Protein 2GQ1 (pdb70)

Sequence (304 aa):
KTLGEFIVEKQHEFSHATGELTALLSAIKLGAKIIHRDINKLDLFANEKLKAALKARDIVAGIASEEEDEIVVFEGCEHAKYVVLDPLDGSSNIDVNVSVGTIFSIYRRVTPVGTPVTEEDFLQPGNKQVAAGYVVYGSSTLVYTTGCGVHAFTYDPSLGVFCLCQERRFPEKGKTYSINEGNYIKFPNGVKKYIKFCQEEDKSTNRPYTSRYIGSLVADFHRNLLKGGIYLYPSTASHPDGKLRLLYECNPAFLAEQAGGKASDGKERILDIIPETLHQRRSFFVGNDHVEDVERFIREFPDA

Secondary structure (DSSP, 8-state):
-BHHHHHHHTTTTGGG-HHHHHHHHHHHHHHHHHHHHHH--HHHHHHHHHHHHHHHTT-EEEE--TT-SS-EEPTT-TT--EEE--TTBTGGGGGGT--EEEEEEEEE--SPTTS---HHHH---GGG-SEEEEEEESS---EEESSS--EEEEEETTTTEEEEEE-----SS--EEE--GGGGGGS-HHHHHHHHHHTS-BGGGTBSPEE---S-HHHHHHHHHHH--EEEE---SSSBTBSSBIIIII---HHHHHTT-EEESSSSBGGG----STT-B--EEEES---HHHHHHHHHS---

Nearest PDB structures (foldseek):
  2gq1-assembly1_A  TM=1.003E+00  e=6.276E-68  Escherichia coli
  2q8m-assembly1_A  TM=9.659E-01  e=1.634E-60  Shigella boydii
  4kxp-assembly1_A-2  TM=9.446E-01  e=7.556E-37  Sus scrofa
  6lw2-assembly1_A  TM=9.365E-01  e=2.108E-35  Homo sapiens
  1fsa-assembly1_A  TM=9.224E-01  e=9.255E-35  Sus scrofa

Radius of gyration: 18.97 Å; Cα contacts (8 Å, |Δi|>4): 678; chains: 1; bounding box: 42×45×52 Å

Organism: Escherichia coli (strain K12) (NCBI:txid83333)

Solvent-accessible surface area: 13303 Å² total

CATH classification: 3.30.540.10 (+1 more: 3.40.190.80)

B-factor: mean 19.29, std 9.3, range [6.82, 58.54]

Structure (mmCIF, N/CA/C/O backbone):
data_2GQ1
#
_entry.id   2GQ1
#
_cell.length_a   45.590
_cell.length_b   81.270
_cell.length_c   170.100
_cell.angle_alpha   90.00
_cell.angle_beta   90.00
_cell.angle_gamma   90.00
#
_symmetry.space_group_name_H-M   'I 2 2 2'
#
loop_
_entity.id
_entity.type
_entity.pdbx_description
1 polymer Fructose-1,6-bisphosphatase
2 non-polymer 'SULFATE ION'
3 water water
#
loop_
_atom_site.group_PDB
_atom_site.id
_atom_site.type_symbol
_atom_site.label_atom_id
_atom_site.label_alt_id
_atom_site.label_comp_id
_atom_site.label_asym_id
_atom_site.label_entity_id
_atom_site.label_seq_id
_atom_site.pdbx_PDB_ins_code
_atom_site.Cartn_x
_atom_site.Cartn_y
_atom_site.Cartn_z
_atom_site.occupancy
_atom_site.B_iso_or_equiv
_atom_site.auth_seq_id
_atom_site.auth_comp_id
_atom_site.auth_asym_id
_atom_site.auth_atom_id
_atom_site.pdbx_PDB_model_num
ATOM 9 N N . LYS A 1 2 ? -12.942 14.376 4.012 1.00 22.48 2 LYS A N 1
ATOM 10 C CA . LYS A 1 2 ? -12.279 15.670 3.931 1.00 20.95 2 LYS A CA 1
ATOM 11 C C . LYS A 1 2 ? -10.827 15.456 4.342 1.00 19.18 2 LYS A C 1
ATOM 12 O O . LYS A 1 2 ? -10.561 14.920 5.415 1.00 19.53 2 LYS A O 1
ATOM 18 N N . THR A 1 3 ? -9.889 15.860 3.492 1.00 16.77 3 THR A N 1
ATOM 19 C CA . THR A 1 3 ? -8.476 15.676 3.801 1.00 15.65 3 THR A CA 1
ATOM 20 C C . THR A 1 3 ? -7.948 16.779 4.706 1.00 14.95 3 THR A C 1
ATOM 21 O O . THR A 1 3 ? -8.586 17.817 4.889 1.00 14.64 3 THR A O 1
ATOM 25 N N . LEU A 1 4 ? -6.771 16.544 5.270 1.00 13.85 4 LEU A N 1
ATOM 26 C CA . LEU A 1 4 ? -6.138 17.523 6.134 1.00 14.94 4 LEU A CA 1
ATOM 27 C C . LEU A 1 4 ? -5.936 18.831 5.367 1.00 14.94 4 LEU A C 1
ATOM 28 O O . LEU A 1 4 ? -6.251 19.906 5.868 1.00 15.28 4 LEU A O 1
ATOM 33 N N . GLY A 1 5 ? -5.425 18.732 4.142 1.00 14.30 5 GLY A N 1
ATOM 34 C CA . GLY A 1 5 ? -5.200 19.927 3.347 1.00 14.48 5 GLY A CA 1
ATOM 35 C C . GLY A 1 5 ? -6.465 20.730 3.107 1.00 13.73 5 GLY A C 1
ATOM 36 O O . GLY A 1 5 ? -6.455 21.962 3.175 1.00 15.12 5 GLY A O 1
ATOM 37 N N . GLU A 1 6 ? -7.563 20.034 2.826 1.00 14.94 6 GLU A N 1
ATOM 38 C CA . GLU A 1 6 ? -8.839 20.694 2.574 1.00 16.07 6 GLU A CA 1
ATOM 39 C C . GLU A 1 6 ? -9.385 21.322 3.853 1.00 15.73 6 GLU A C 1
ATOM 40 O O . GLU A 1 6 ? -9.964 22.407 3.828 1.00 16.72 6 GLU A O 1
ATOM 46 N N . PHE A 1 7 ? -9.189 20.635 4.973 1.00 16.37 7 PHE A N 1
ATOM 47 C CA . PHE A 1 7 ? -9.653 21.131 6.262 1.00 17.02 7 PHE A CA 1
ATOM 48 C C . PHE A 1 7 ? -8.953 22.448 6.590 1.00 16.99 7 PHE A C 1
ATOM 49 O O . PHE A 1 7 ? -9.582 23.407 7.040 1.00 17.46 7 PHE A O 1
ATOM 57 N N . ILE A 1 8 ? -7.644 22.484 6.365 1.00 16.69 8 ILE A N 1
ATOM 58 C CA . ILE A 1 8 ? -6.855 23.678 6.633 1.00 18.90 8 ILE A CA 1
ATOM 59 C C . ILE A 1 8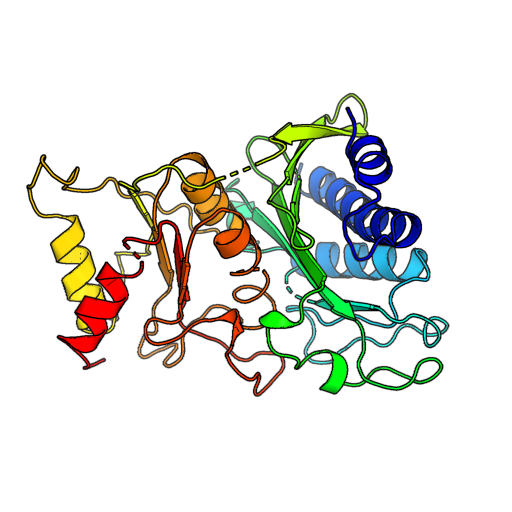 ? -7.404 24.861 5.842 1.00 20.41 8 ILE A C 1
ATOM 60 O O . ILE A 1 8 ? -7.627 25.938 6.393 1.00 19.96 8 ILE A O 1
ATOM 65 N N . VAL A 1 9 ? -7.626 24.653 4.548 1.00 22.61 9 VAL A N 1
ATOM 66 C CA . VAL A 1 9 ? -8.155 25.706 3.690 1.00 24.01 9 VAL A CA 1
ATOM 67 C C . VAL A 1 9 ? -9.535 26.144 4.174 1.00 25.20 9 VAL A C 1
ATOM 68 O O . VAL A 1 9 ? -9.900 27.313 4.067 1.00 25.49 9 VAL A O 1
ATOM 72 N N . GLU A 1 10 ? -10.294 25.198 4.716 1.00 26.59 10 GLU A N 1
ATOM 73 C CA . GLU A 1 10 ? -11.635 25.475 5.213 1.00 28.92 10 GLU A CA 1
ATOM 74 C C . GLU A 1 10 ? -11.612 26.404 6.425 1.00 29.01 10 GLU A C 1
ATOM 75 O O . GLU A 1 10 ? -12.399 27.346 6.508 1.00 29.68 10 GLU A O 1
ATOM 81 N N . LYS A 1 11 ? -10.702 26.137 7.357 1.00 28.92 11 LYS A N 1
ATOM 82 C CA . LYS A 1 11 ? -10.583 26.938 8.572 1.00 29.94 11 LYS A CA 1
ATOM 83 C C . LYS A 1 11 ? -9.544 28.047 8.427 1.00 30.92 11 LYS A C 1
ATOM 84 O O . LYS A 1 11 ? -8.632 28.160 9.246 1.00 30.84 11 LYS A O 1
ATOM 90 N N . GLN A 1 12 ? -9.688 28.873 7.396 1.00 32.74 12 GLN A N 1
ATOM 91 C CA . GLN A 1 12 ? -8.741 29.959 7.157 1.00 34.28 12 GLN A CA 1
ATOM 92 C C . GLN A 1 12 ? -8.741 31.046 8.228 1.00 35.30 12 GLN A C 1
ATOM 93 O O . GLN A 1 12 ? -8.068 32.065 8.081 1.00 34.66 12 GLN A O 1
ATOM 99 N N . HIS A 1 13 ? -9.492 30.828 9.302 1.00 36.49 13 HIS A N 1
ATOM 100 C CA . HIS A 1 13 ? -9.558 31.798 10.391 1.00 37.68 13 HIS A CA 1
ATOM 101 C C . HIS A 1 13 ? -8.502 31.498 11.449 1.00 37.50 13 HIS A C 1
ATOM 102 O O . HIS A 1 13 ? -8.048 32.395 12.160 1.00 37.83 13 HIS A O 1
ATOM 109 N N . GLU A 1 14 ? -8.110 30.231 11.545 1.00 36.96 14 GLU A N 1
ATOM 110 C CA . GLU A 1 14 ? -7.109 29.815 12.519 1.00 36.39 14 GLU A CA 1
ATOM 111 C C . GLU A 1 14 ? -5.706 30.233 12.095 1.00 36.37 14 GLU A C 1
ATOM 112 O O . GLU A 1 14 ? -5.496 30.715 10.980 1.00 36.25 14 GLU A O 1
ATOM 118 N N . PHE A 1 15 ? -4.752 30.043 12.999 1.00 35.87 15 PHE A N 1
ATOM 119 C CA . PHE A 1 15 ? -3.354 30.370 12.746 1.00 35.44 15 PHE A CA 1
ATOM 120 C C . PHE A 1 15 ? -3.177 31.813 12.275 1.00 36.51 15 PHE A C 1
ATOM 121 O O . PHE A 1 15 ? -2.419 32.084 11.343 1.00 36.37 15 PHE A O 1
ATOM 129 N N . SER A 1 16 ? -3.879 32.733 12.930 1.00 37.68 16 SER A N 1
ATOM 130 C CA . SER A 1 16 ? -3.803 34.150 12.589 1.00 38.44 16 SER A CA 1
ATOM 131 C C . SER A 1 16 ? -4.084 34.390 11.107 1.00 38.32 16 SER A C 1
ATOM 132 O O . SER A 1 16 ? -3.441 35.225 10.469 1.00 38.66 16 SER A O 1
ATOM 135 N N . HIS A 1 17 ? -5.048 33.648 10.569 1.00 38.13 17 HIS A N 1
ATOM 136 C CA . HIS A 1 17 ? -5.437 33.766 9.167 1.00 37.89 17 HIS A CA 1
ATOM 137 C C . HIS A 1 17 ? -4.316 33.415 8.191 1.00 37.70 17 HIS A C 1
ATOM 138 O O . HIS A 1 17 ? -4.438 33.647 6.988 1.00 38.00 17 HIS A O 1
ATOM 145 N N . ALA A 1 18 ? -3.227 32.858 8.710 1.00 36.88 18 ALA A N 1
ATOM 146 C CA . ALA A 1 18 ? -2.099 32.468 7.869 1.00 36.00 18 ALA A CA 1
ATOM 147 C C . ALA A 1 18 ? -2.328 31.047 7.356 1.00 35.53 18 ALA A C 1
ATOM 148 O O . ALA A 1 18 ? -1.649 30.105 7.767 1.00 35.11 18 ALA A O 1
ATOM 150 N N . THR A 1 19 ? -3.289 30.904 6.450 1.00 34.26 19 THR A N 1
ATOM 151 C CA . THR A 1 19 ? -3.635 29.604 5.887 1.00 33.09 19 THR A CA 1
ATOM 152 C C . THR A 1 19 ? -2.532 28.988 5.031 1.00 31.89 19 THR A C 1
ATOM 153 O O . THR A 1 19 ? -2.192 27.814 5.195 1.00 30.39 19 THR A O 1
ATOM 157 N N . GLY A 1 20 ? -1.985 29.775 4.111 1.00 30.05 20 GLY A N 1
ATOM 158 C CA . GLY A 1 20 ? -0.932 29.271 3.247 1.00 27.90 20 GLY A CA 1
ATOM 159 C C . GLY A 1 20 ? 0.266 28.770 4.030 1.00 26.72 20 GLY A C 1
ATOM 160 O O . GLY A 1 20 ? 0.884 27.769 3.669 1.00 26.26 20 GLY A O 1
ATOM 161 N N . GLU A 1 21 ? 0.593 29.469 5.110 1.00 25.91 21 GLU A N 1
ATOM 162 C CA . GLU A 1 21 ? 1.726 29.097 5.945 1.00 24.67 21 GLU A CA 1
ATOM 163 C C . GLU A 1 21 ? 1.459 27.820 6.741 1.00 22.86 21 GLU A C 1
ATOM 164 O O . GLU A 1 21 ? 2.340 26.969 6.863 1.00 22.12 21 GLU A O 1
ATOM 170 N N . LEU A 1 22 ? 0.247 27.679 7.269 1.00 21.19 22 LEU A N 1
ATOM 171 C CA . LEU A 1 22 ? -0.096 26.483 8.033 1.00 19.75 22 LEU A CA 1
ATOM 172 C C . LEU A 1 22 ? -0.068 25.268 7.113 1.00 19.46 22 LEU A C 1
ATOM 173 O O . LEU A 1 22 ? 0.374 24.188 7.504 1.00 19.37 22 LEU A O 1
ATOM 178 N N . THR A 1 23 ? -0.552 25.454 5.889 1.00 18.56 23 THR A N 1
ATOM 179 C CA . THR A 1 23 ? -0.570 24.386 4.901 1.00 18.93 23 THR A CA 1
ATOM 180 C C . THR A 1 23 ? 0.856 23.898 4.663 1.00 17.67 23 THR A C 1
ATOM 181 O O . THR A 1 23 ? 1.113 22.695 4.607 1.00 17.73 23 THR A O 1
ATOM 185 N N . ALA A 1 24 ? 1.780 24.844 4.532 1.00 17.18 24 ALA A N 1
ATOM 186 C CA . ALA A 1 24 ? 3.182 24.520 4.298 1.00 17.12 24 ALA A CA 1
ATOM 187 C C . ALA A 1 24 ? 3.771 23.768 5.483 1.00 17.02 24 ALA A C 1
ATOM 188 O O . ALA A 1 24 ? 4.433 22.745 5.317 1.00 17.13 24 ALA A O 1
ATOM 190 N N . LEU A 1 25 ? 3.518 24.283 6.681 1.00 16.24 25 LEU A N 1
ATOM 191 C CA . LEU A 1 25 ? 4.030 23.670 7.898 1.00 15.51 25 LEU A CA 1
ATOM 192 C C . LEU A 1 25 ? 3.543 22.237 8.072 1.00 15.32 25 LEU A C 1
ATOM 193 O O . LEU A 1 25 ? 4.342 21.322 8.277 1.00 14.20 25 LEU A O 1
ATOM 198 N N . LEU A 1 26 ? 2.233 22.038 7.984 1.00 15.47 26 LEU A N 1
ATOM 199 C CA . LEU A 1 26 ? 1.680 20.703 8.147 1.00 15.40 26 LEU A CA 1
ATOM 200 C C . LEU A 1 26 ? 2.020 19.769 6.993 1.00 15.22 26 LEU A C 1
ATOM 201 O O . LEU A 1 26 ? 2.029 18.552 7.166 1.00 16.09 26 LEU A O 1
ATOM 206 N N . SER A 1 27 ? 2.307 20.331 5.819 1.00 16.89 27 SER A N 1
ATOM 207 C CA . SER A 1 27 ? 2.685 19.509 4.674 1.00 16.42 27 SER A CA 1
ATOM 208 C C . SER A 1 27 ? 4.052 18.890 4.943 1.00 15.92 27 SER A C 1
ATOM 209 O O . SER A 1 27 ? 4.313 17.748 4.571 1.00 17.23 27 SER A O 1
ATOM 212 N N . ALA A 1 28 ? 4.925 19.651 5.596 1.00 16.01 28 ALA A N 1
ATOM 213 C CA . ALA A 1 28 ? 6.255 19.161 5.933 1.00 15.75 28 ALA A CA 1
ATOM 214 C C . ALA A 1 28 ? 6.109 18.055 6.970 1.00 15.76 28 ALA A C 1
ATOM 215 O O . ALA A 1 28 ? 6.767 17.016 6.890 1.00 14.99 28 ALA A O 1
ATOM 217 N N . ILE A 1 29 ? 5.238 18.287 7.947 1.00 14.51 29 ILE A N 1
ATOM 218 C CA . ILE A 1 29 ? 5.003 17.310 8.999 1.00 16.23 29 ILE A CA 1
ATOM 219 C C . ILE A 1 29 ? 4.368 16.043 8.443 1.00 15.93 29 ILE A C 1
ATOM 220 O O . ILE A 1 29 ? 4.793 14.937 8.778 1.00 16.41 29 ILE A O 1
ATOM 225 N N . LYS A 1 30 ? 3.356 16.200 7.591 1.00 15.89 30 LYS A N 1
ATOM 226 C CA . LYS A 1 30 ? 2.690 15.038 7.012 1.00 17.06 30 LYS A CA 1
ATOM 227 C C . LYS A 1 30 ? 3.667 14.221 6.173 1.00 16.06 30 LYS A C 1
ATOM 228 O O . LYS A 1 30 ? 3.628 12.994 6.197 1.00 14.91 30 LYS A O 1
ATOM 234 N N . LEU A 1 31 ? 4.542 14.899 5.431 1.00 14.98 31 LEU A N 1
ATOM 235 C CA . LEU A 1 31 ? 5.527 14.201 4.614 1.00 15.50 31 LEU A CA 1
ATOM 236 C C . LEU A 1 31 ? 6.446 13.374 5.507 1.00 14.58 31 LEU A C 1
ATOM 237 O O . LEU A 1 31 ? 6.678 12.192 5.255 1.00 16.29 31 LEU A O 1
ATOM 242 N N . GLY A 1 32 ? 6.974 14.004 6.552 1.00 16.04 32 GLY A N 1
ATOM 243 C CA . GLY A 1 32 ? 7.853 13.295 7.463 1.00 15.34 32 GLY A CA 1
ATOM 244 C C . GLY A 1 32 ? 7.136 12.116 8.092 1.00 14.41 32 GLY A C 1
ATOM 245 O O . GLY A 1 32 ? 7.703 11.032 8.230 1.00 16.23 32 GLY A O 1
ATOM 246 N N . ALA A 1 33 ? 5.876 12.326 8.464 1.00 13.94 33 ALA A N 1
ATOM 247 C CA . ALA A 1 33 ? 5.069 11.279 9.081 1.00 14.73 33 ALA A CA 1
ATOM 248 C C . ALA A 1 33 ? 4.892 10.090 8.142 1.00 15.02 33 ALA A C 1
ATOM 249 O O . ALA A 1 33 ? 4.989 8.938 8.563 1.00 15.89 33 ALA A O 1
ATOM 251 N N . LYS A 1 34 ? 4.625 10.372 6.870 1.00 15.86 34 LYS A N 1
ATOM 252 C CA . LYS A 1 34 ? 4.447 9.312 5.884 1.00 16.81 34 LYS A CA 1
ATOM 253 C C . LYS A 1 34 ? 5.721 8.495 5.719 1.00 17.07 34 LYS A C 1
ATOM 254 O O . LYS A 1 34 ? 5.672 7.269 5.614 1.00 18.60 34 LYS A O 1
ATOM 260 N N . ILE A 1 35 ? 6.860 9.181 5.684 1.00 16.63 35 ILE A N 1
ATOM 261 C CA . ILE A 1 35 ? 8.146 8.513 5.532 1.00 17.65 35 ILE A CA 1
ATOM 262 C C . ILE A 1 35 ? 8.415 7.621 6.739 1.00 17.41 35 ILE A C 1
ATOM 263 O O . ILE A 1 35 ? 8.787 6.456 6.599 1.00 18.58 35 ILE A O 1
ATOM 268 N N . ILE A 1 36 ? 8.216 8.177 7.927 1.00 17.44 36 ILE A N 1
ATOM 269 C CA . ILE A 1 36 ? 8.434 7.434 9.159 1.00 17.50 36 ILE A CA 1
ATOM 270 C C . ILE A 1 36 ? 7.466 6.258 9.262 1.00 18.58 36 ILE A C 1
ATOM 271 O O . ILE A 1 36 ? 7.850 5.168 9.682 1.00 19.88 36 ILE A O 1
ATOM 276 N N . HIS A 1 37 ? 6.214 6.483 8.870 1.00 18.45 37 HIS A N 1
ATOM 277 C CA . HIS A 1 37 ? 5.191 5.440 8.908 1.00 19.38 37 HIS A CA 1
ATOM 278 C C . HIS A 1 37 ? 5.616 4.201 8.126 1.00 19.38 37 HIS A C 1
ATOM 279 O O . HIS A 1 37 ? 5.518 3.076 8.619 1.00 19.30 37 HIS A O 1
ATOM 286 N N . ARG A 1 38 ? 6.078 4.411 6.898 1.00 20.68 38 ARG A N 1
ATOM 287 C CA . ARG A 1 38 ? 6.497 3.302 6.052 1.00 22.20 38 ARG A CA 1
ATOM 288 C C . ARG A 1 38 ? 7.756 2.635 6.585 1.00 23.89 38 ARG A C 1
ATOM 289 O O . ARG A 1 38 ? 7.908 1.417 6.491 1.00 23.15 38 ARG A O 1
ATOM 297 N N . ASP A 1 39 ? 8.650 3.439 7.149 1.00 25.26 39 ASP A N 1
ATOM 298 C CA . ASP A 1 39 ? 9.903 2.937 7.697 1.00 28.55 39 ASP A CA 1
ATOM 299 C C . ASP A 1 39 ? 9.660 2.039 8.909 1.00 29.53 39 ASP A C 1
ATOM 300 O O . ASP A 1 39 ? 10.465 1.158 9.210 1.00 30.86 39 ASP A O 1
ATOM 305 N N . ILE A 1 40 ? 8.550 2.269 9.603 1.00 29.96 40 ILE A N 1
ATOM 306 C CA . ILE A 1 40 ? 8.205 1.473 10.776 1.00 31.77 40 ILE A CA 1
ATOM 307 C C . ILE A 1 40 ? 7.506 0.188 10.338 1.00 33.33 40 ILE A C 1
ATOM 308 O O . ILE A 1 40 ? 7.541 -0.823 11.041 1.00 33.93 40 ILE A O 1
ATOM 313 N N . ASN A 1 41 ? 6.879 0.236 9.167 1.00 34.97 41 ASN A N 1
ATOM 314 C CA . ASN A 1 41 ? 6.170 -0.916 8.619 1.00 35.78 41 ASN A CA 1
ATOM 315 C C . ASN A 1 41 ? 6.979 -1.596 7.518 1.00 36.08 41 ASN A C 1
ATOM 316 O O . ASN A 1 41 ? 6.457 -2.552 6.905 1.00 37.12 41 ASN A O 1
ATOM 321 N N . LYS A 1 64 ? 19.303 4.944 15.608 1.00 38.52 64 LYS A N 1
ATOM 322 C CA . LYS A 1 64 ? 18.481 4.099 14.696 1.00 38.38 64 LYS A CA 1
ATOM 323 C C . LYS A 1 64 ? 17.356 4.912 14.056 1.00 37.86 64 LYS A C 1
ATOM 324 O O . LYS A 1 64 ? 17.615 5.885 13.347 1.00 38.36 64 LYS A O 1
ATOM 330 N N . LEU A 1 65 ? 16.113 4.512 14.303 1.00 37.06 65 LEU A N 1
ATOM 331 C CA . LEU A 1 65 ? 14.962 5.212 13.746 1.00 35.60 65 LEU A CA 1
ATOM 332 C C . LEU A 1 65 ? 14.913 6.657 14.231 1.00 34.47 65 LEU A C 1
ATOM 333 O O . LEU A 1 65 ? 14.371 7.528 13.552 1.00 33.33 65 LEU A O 1
ATOM 338 N N . ASP A 1 66 ? 15.477 6.903 15.409 1.00 33.26 66 ASP A N 1
ATOM 339 C CA . ASP A 1 66 ? 15.506 8.247 15.979 1.00 32.54 66 ASP A CA 1
ATOM 340 C C . ASP A 1 66 ? 16.212 9.219 15.046 1.00 30.94 66 ASP A C 1
ATOM 341 O O . ASP A 1 66 ? 15.668 10.268 14.700 1.00 30.30 66 ASP A O 1
ATOM 346 N N . LEU A 1 67 ? 17.430 8.864 14.651 1.00 30.05 67 LEU A N 1
ATOM 347 C CA . LEU A 1 67 ? 18.221 9.698 13.756 1.00 28.51 67 LEU A CA 1
ATOM 348 C C . LEU A 1 67 ? 17.488 9.843 12.430 1.00 25.96 67 LEU A C 1
ATOM 349 O O . LEU A 1 67 ? 17.408 10.935 11.870 1.00 25.24 67 LEU A O 1
ATOM 354 N N . PHE A 1 68 ? 16.955 8.728 11.938 1.00 24.94 68 PHE A N 1
ATOM 355 C CA . PHE A 1 68 ? 16.220 8.710 10.680 1.00 23.56 68 PHE A CA 1
ATOM 356 C C . PHE A 1 68 ? 15.057 9.694 10.725 1.00 21.93 68 PHE A C 1
ATOM 357 O O . PHE A 1 68 ? 14.952 10.586 9.885 1.00 21.44 68 PHE A O 1
ATOM 365 N N . ALA A 1 69 ? 14.182 9.520 11.711 1.00 20.60 69 ALA A N 1
ATOM 366 C CA . ALA A 1 69 ? 13.024 10.391 11.869 1.00 19.18 69 ALA A CA 1
ATOM 367 C C . ALA A 1 69 ? 13.461 11.850 11.990 1.00 18.43 69 ALA A C 1
ATOM 368 O O . ALA A 1 69 ? 12.846 12.743 11.407 1.00 18.35 69 ALA A O 1
ATOM 370 N N . ASN A 1 70 ? 14.523 12.085 12.755 1.00 19.09 70 ASN A N 1
ATOM 371 C CA . ASN A 1 70 ? 15.036 13.435 12.952 1.00 18.33 70 ASN A CA 1
ATOM 372 C C . ASN A 1 70 ? 15.486 14.048 11.630 1.00 17.86 70 ASN A C 1
ATOM 373 O O . ASN A 1 70 ? 15.127 15.181 11.305 1.00 18.67 70 ASN A O 1
ATOM 378 N N . GLU A 1 71 ? 16.267 13.292 10.866 1.00 19.33 71 GLU A N 1
ATOM 379 C CA . GLU A 1 71 ? 16.768 13.767 9.582 1.00 20.63 71 GLU A CA 1
ATOM 380 C C . GLU A 1 71 ? 15.658 14.034 8.567 1.00 20.18 71 GLU A C 1
ATOM 381 O O . GLU A 1 71 ? 15.658 15.068 7.901 1.00 21.62 71 GLU A O 1
ATOM 387 N N . LYS A 1 72 ? 14.709 13.111 8.451 1.00 20.23 72 LYS A N 1
ATOM 388 C CA . LYS A 1 72 ? 13.615 13.286 7.504 1.00 19.33 72 LYS A CA 1
ATOM 389 C C . LYS A 1 72 ? 12.725 14.479 7.844 1.00 18.15 72 LYS A C 1
ATOM 390 O O . LYS A 1 72 ? 12.349 15.248 6.960 1.00 17.33 72 LYS A O 1
ATOM 396 N N . LEU A 1 73 ? 12.389 14.642 9.119 1.00 17.27 73 LEU A N 1
ATOM 397 C CA . LEU A 1 73 ? 11.551 15.763 9.523 1.00 16.61 73 LEU A CA 1
ATOM 398 C C . LEU A 1 73 ? 12.284 17.083 9.332 1.00 15.96 73 LEU A C 1
ATOM 399 O O . LEU A 1 73 ? 11.699 18.066 8.878 1.00 16.69 73 LEU A O 1
ATOM 404 N N . LYS A 1 74 ? 13.566 17.101 9.686 1.00 18.07 74 LYS A N 1
ATOM 405 C CA . LYS A 1 74 ? 14.377 18.303 9.544 1.00 17.80 74 LYS A CA 1
ATOM 406 C C . LYS A 1 74 ? 14.454 18.709 8.073 1.00 18.23 74 LYS A C 1
ATOM 407 O O . LYS A 1 74 ? 14.292 19.881 7.733 1.00 18.57 74 LYS A O 1
ATOM 413 N N . ALA A 1 75 ? 14.693 17.730 7.207 1.00 18.23 75 ALA A N 1
ATOM 414 C CA . ALA A 1 75 ? 14.788 17.981 5.773 1.00 18.52 75 ALA A CA 1
ATOM 415 C C . ALA A 1 75 ? 13.450 18.462 5.218 1.00 18.01 75 ALA A C 1
ATOM 416 O O . ALA A 1 75 ? 13.400 19.364 4.380 1.00 17.74 75 ALA A O 1
ATOM 418 N N . ALA A 1 76 ? 12.363 17.863 5.693 1.00 16.83 76 ALA A N 1
ATOM 419 C CA . ALA A 1 76 ? 11.032 18.240 5.235 1.00 17.09 76 ALA A CA 1
ATOM 420 C C . ALA A 1 76 ? 10.716 19.692 5.583 1.00 17.20 76 ALA A C 1
ATOM 421 O O . ALA A 1 76 ? 10.193 20.438 4.759 1.00 17.90 76 ALA A O 1
ATOM 423 N N . LEU A 1 77 ? 11.035 20.093 6.808 1.00 16.91 77 LEU A N 1
ATOM 424 C CA . LEU A 1 77 ? 10.769 21.458 7.240 1.00 16.64 77 LEU A CA 1
ATOM 425 C C . LEU A 1 77 ? 11.615 22.472 6.476 1.00 17.00 77 LEU A C 1
ATOM 426 O O . LEU A 1 77 ? 11.126 23.537 6.100 1.00 18.23 77 LEU A O 1
ATOM 431 N N . LYS A 1 78 ? 12.879 22.139 6.237 1.00 17.81 78 LYS A N 1
ATOM 432 C CA . LYS A 1 78 ? 13.763 23.044 5.512 1.00 18.51 78 LYS A CA 1
ATOM 433 C C . LYS A 1 78 ? 13.312 23.241 4.069 1.00 18.93 78 LYS A C 1
ATOM 434 O O . LYS A 1 78 ? 13.433 24.334 3.519 1.00 20.00 78 LYS A O 1
ATOM 440 N N . ALA A 1 79 ? 12.783 22.181 3.468 1.00 19.34 79 ALA A N 1
ATOM 441 C CA . ALA A 1 79 ? 12.338 22.227 2.077 1.00 20.20 79 ALA A CA 1
ATOM 442 C C . ALA A 1 79 ? 11.091 23.075 1.827 1.00 21.56 79 ALA A C 1
ATOM 443 O O . ALA A 1 79 ? 10.797 23.419 0.684 1.00 23.13 79 ALA A O 1
ATOM 445 N N . ARG A 1 80 ? 10.360 23.417 2.882 1.00 21.03 80 ARG A N 1
ATOM 446 C CA . ARG A 1 80 ? 9.153 24.225 2.729 1.00 23.22 80 ARG A CA 1
ATOM 447 C C . ARG A 1 80 ? 9.424 25.719 2.745 1.00 24.64 80 ARG A C 1
ATOM 448 O O . ARG A 1 80 ? 8.510 26.519 2.545 1.00 25.58 80 ARG A O 1
ATOM 456 N N . ASP A 1 81 ? 10.675 26.089 2.992 1.00 25.68 81 ASP A N 1
ATOM 457 C CA . ASP A 1 81 ? 11.072 27.490 3.033 1.00 27.57 81 ASP A CA 1
ATOM 458 C C . ASP A 1 81 ? 10.046 28.324 3.797 1.00 27.89 81 ASP A C 1
ATOM 459 O O . ASP A 1 81 ? 9.433 29.238 3.246 1.00 30.12 81 ASP A O 1
ATOM 464 N N . ILE A 1 82 ? 9.860 27.995 5.071 1.00 25.61 82 ILE A N 1
ATOM 465 C CA . ILE A 1 82 ? 8.909 28.704 5.918 1.00 24.82 82 ILE A CA 1
ATOM 466 C C . ILE A 1 82 ? 9.384 28.658 7.371 1.00 22.42 82 ILE A C 1
ATOM 467 O O . ILE A 1 82 ? 8.869 29.373 8.232 1.00 21.34 82 ILE A O 1
ATOM 472 N N . VAL A 1 83 ? 10.379 27.814 7.626 1.00 21.28 83 VAL A N 1
ATOM 473 C CA . VAL A 1 83 ? 10.949 27.656 8.961 1.00 20.41 83 VAL A CA 1
ATOM 474 C C . VAL A 1 83 ? 12.403 28.119 8.958 1.00 19.17 83 VAL A C 1
ATOM 475 O O . VAL A 1 83 ? 13.197 27.688 8.122 1.00 19.22 83 VAL A O 1
ATOM 479 N N . ALA A 1 84 ? 12.749 28.998 9.895 1.00 17.01 84 ALA A N 1
ATOM 480 C CA . ALA A 1 84 ? 14.110 29.519 9.982 1.00 17.25 84 ALA A CA 1
ATOM 481 C C . ALA A 1 84 ? 15.063 28.497 10.584 1.00 17.70 84 ALA A C 1
ATOM 482 O O . ALA A 1 84 ? 16.244 28.458 10.244 1.00 19.06 84 ALA A O 1
ATOM 484 N N . GLY A 1 85 ? 14.547 27.666 11.480 1.00 16.69 85 GLY A N 1
ATOM 485 C CA . GLY A 1 85 ? 15.388 26.662 12.101 1.00 16.33 85 GLY A CA 1
ATOM 486 C C . GLY A 1 85 ? 14.603 25.761 13.028 1.00 14.61 85 GLY A C 1
ATOM 487 O O . GLY A 1 85 ? 13.424 25.998 13.290 1.00 14.68 85 GLY A O 1
ATOM 488 N N . ILE A 1 86 ? 15.257 24.719 13.525 1.00 15.22 86 ILE A N 1
ATOM 489 C CA . ILE A 1 86 ? 14.593 23.785 14.419 1.00 15.95 86 ILE A CA 1
ATOM 490 C C . ILE A 1 86 ? 15.473 23.383 15.591 1.00 16.61 86 ILE A C 1
ATOM 491 O O . ILE A 1 86 ? 16.690 23.575 15.576 1.00 18.26 86 ILE A O 1
ATOM 496 N N . ALA A 1 87 ? 14.827 22.833 16.610 1.00 17.08 87 ALA A N 1
ATOM 497 C CA . ALA A 1 87 ? 15.501 22.333 17.796 1.00 16.72 87 ALA A CA 1
ATOM 498 C C . ALA A 1 87 ? 14.911 20.945 17.952 1.00 18.02 87 ALA A C 1
ATOM 499 O O . ALA A 1 87 ? 13.700 20.763 17.823 1.00 17.28 87 ALA A O 1
ATOM 501 N N . SER A 1 88 ? 15.760 19.961 18.207 1.00 19.42 88 SER A N 1
ATOM 502 C CA . SER A 1 88 ? 15.281 18.600 18.342 1.00 20.89 88 SER A CA 1
ATOM 503 C C . SER A 1 88 ? 15.879 17.897 19.540 1.00 21.94 88 SER A C 1
ATOM 504 O O . SER A 1 88 ? 16.997 18.195 19.957 1.00 20.89 88 SER A O 1
ATOM 507 N N . GLU A 1 89 ? 15.116 16.958 20.085 1.00 23.76 89 GLU A N 1
ATOM 508 C CA . GLU A 1 89 ? 15.551 16.173 21.227 1.00 26.20 89 GLU A CA 1
ATOM 509 C C . GLU A 1 89 ? 16.785 15.366 20.838 1.00 28.10 89 GLU A C 1
ATOM 510 O O . GLU A 1 89 ? 17.560 14.943 21.695 1.00 29.37 89 GLU A O 1
ATOM 516 N N . GLU A 1 90 ? 16.964 15.170 19.535 1.00 29.27 90 GLU A N 1
ATOM 517 C CA . GLU A 1 90 ? 18.086 14.398 19.015 1.00 31.27 90 GLU A CA 1
ATOM 518 C C . GLU A 1 90 ? 19.305 15.234 18.647 1.00 32.17 90 GLU A C 1
ATOM 519 O O . GLU A 1 90 ? 20.187 14.766 17.926 1.00 33.48 90 GLU A O 1
ATOM 525 N N . GLU A 1 91 ? 19.357 16.470 19.133 1.00 32.65 91 GLU A N 1
ATOM 526 C CA . GLU A 1 91 ? 20.494 17.339 18.849 1.00 32.44 91 GLU A CA 1
ATOM 527 C C . GLU A 1 91 ? 20.750 18.287 20.016 1.00 31.79 91 GLU A C 1
ATOM 528 O O . GLU A 1 91 ? 19.825 18.908 20.539 1.00 32.25 91 GLU A O 1
ATOM 534 N N . ASP A 1 92 ? 22.011 18.387 20.425 1.00 31.63 92 ASP A N 1
ATOM 535 C CA . ASP A 1 92 ? 22.392 19.250 21.537 1.00 30.96 92 ASP A CA 1
ATOM 536 C C . ASP A 1 92 ? 22.230 20.729 21.204 1.00 29.88 92 ASP A C 1
ATOM 537 O O . ASP A 1 92 ? 21.875 21.530 22.071 1.00 29.46 92 ASP A O 1
ATOM 542 N N . GLU A 1 93 ? 22.489 21.081 19.948 1.00 27.70 93 GLU A N 1
ATOM 543 C CA . GLU A 1 93 ? 22.387 22.464 19.491 1.00 26.19 93 GLU A CA 1
ATOM 544 C C . GLU A 1 93 ? 21.255 22.662 18.490 1.00 23.35 93 GLU A C 1
ATOM 545 O O . GLU A 1 93 ? 20.821 21.716 17.833 1.00 23.18 93 GLU A O 1
ATOM 551 N N . ILE A 1 94 ? 20.786 23.899 18.371 1.00 21.62 94 ILE A N 1
ATOM 552 C CA . ILE A 1 94 ? 19.717 24.213 17.432 1.00 20.31 94 ILE A CA 1
ATOM 553 C C . ILE A 1 94 ? 20.269 24.149 16.018 1.00 20.36 94 ILE A C 1
ATOM 554 O O . ILE A 1 94 ? 21.481 24.219 15.812 1.00 21.02 94 ILE A O 1
ATOM 559 N N . VAL A 1 95 ? 19.374 24.023 15.046 1.00 19.76 95 VAL A N 1
ATOM 560 C CA . VAL A 1 95 ? 19.772 23.958 13.648 1.00 19.99 95 VAL A CA 1
ATOM 561 C C . VAL A 1 95 ? 19.251 25.171 12.891 1.00 20.12 95 VAL A C 1
ATOM 562 O O . VAL A 1 95 ? 18.043 25.369 12.773 1.00 18.74 95 VAL A O 1
ATOM 566 N N . VAL A 1 96 ? 20.174 25.989 12.392 1.00 21.00 96 VAL A N 1
ATOM 567 C CA . VAL A 1 96 ? 19.817 27.178 11.632 1.00 22.27 96 VAL A CA 1
ATOM 568 C C . VAL A 1 96 ? 19.851 26.813 10.153 1.00 23.36 96 VAL A C 1
ATOM 569 O O . VAL A 1 96 ? 20.905 26.471 9.620 1.00 24.48 96 VAL A O 1
ATOM 573 N N . PHE A 1 97 ? 18.698 26.878 9.494 1.00 23.54 97 PHE A N 1
ATOM 574 C CA . PHE A 1 97 ? 18.620 26.536 8.079 1.00 24.53 97 PHE A CA 1
ATOM 575 C C . PHE A 1 97 ? 19.205 27.620 7.186 1.00 25.16 97 PHE A C 1
ATOM 576 O O . PHE A 1 97 ? 18.728 28.752 7.171 1.00 25.38 97 PHE A O 1
ATOM 584 N N . GLU A 1 98 ? 20.244 27.266 6.441 1.00 27.68 98 GLU A N 1
ATOM 585 C CA . GLU A 1 98 ? 20.874 28.215 5.535 1.00 30.21 98 GLU A CA 1
ATOM 586 C C . GLU A 1 98 ? 19.887 28.550 4.423 1.00 30.22 98 GLU A C 1
ATOM 587 O O . GLU A 1 98 ? 19.318 27.654 3.798 1.00 31.65 98 GLU A O 1
ATOM 593 N N . GLY A 1 99 ? 19.674 29.841 4.192 1.00 30.98 99 GLY A N 1
ATOM 594 C CA . GLY A 1 99 ? 18.752 30.262 3.154 1.00 30.80 99 GLY A CA 1
ATOM 595 C C . GLY A 1 99 ? 17.325 30.422 3.642 1.00 31.37 99 GLY A C 1
ATOM 596 O O . GLY A 1 99 ? 16.410 30.631 2.844 1.00 31.53 99 GLY A O 1
ATOM 597 N N . CYS A 1 100 ? 17.127 30.327 4.954 1.00 30.45 100 CYS A N 1
ATOM 598 C CA . CYS A 1 100 ? 15.795 30.462 5.531 1.00 29.65 100 CYS A CA 1
ATOM 599 C C . CYS A 1 100 ? 15.736 31.527 6.621 1.00 29.64 100 CYS A C 1
ATOM 600 O O . CYS A 1 100 ? 14.791 31.562 7.408 1.00 29.23 100 CYS A O 1
ATOM 603 N N . GLU A 1 101 ? 16.740 32.397 6.667 1.00 29.48 101 GLU A N 1
ATOM 604 C CA . GLU A 1 101 ? 16.775 33.449 7.677 1.00 29.10 101 GLU A CA 1
ATOM 605 C C . GLU A 1 101 ? 15.604 34.412 7.521 1.00 28.37 101 GLU A C 1
ATOM 606 O O . GLU A 1 101 ? 15.296 35.184 8.429 1.00 28.02 101 GLU A O 1
ATOM 612 N N . HIS A 1 102 ? 14.953 34.354 6.366 1.00 28.47 102 HIS A N 1
ATOM 613 C CA . HIS A 1 102 ? 13.814 35.214 6.075 1.00 28.19 102 HIS A CA 1
ATOM 614 C C . HIS A 1 102 ? 12.538 34.679 6.718 1.00 26.93 102 HIS A C 1
ATOM 615 O O . HIS A 1 102 ? 11.556 35.405 6.861 1.00 26.66 102 HIS A O 1
ATOM 622 N N . ALA A 1 103 ? 12.560 33.406 7.102 1.00 25.35 103 ALA A N 1
ATOM 623 C CA . ALA A 1 103 ? 11.402 32.768 7.721 1.00 24.55 103 ALA A CA 1
ATOM 624 C C . ALA A 1 103 ? 11.153 33.297 9.130 1.00 22.78 103 ALA A C 1
ATOM 625 O O . ALA A 1 103 ? 12.082 33.713 9.821 1.00 22.57 103 ALA A O 1
ATOM 627 N N . LYS A 1 104 ? 9.896 33.268 9.557 1.00 22.36 104 LYS A N 1
ATOM 628 C CA . LYS A 1 104 ? 9.541 33.763 10.881 1.00 22.01 104 LYS A CA 1
ATOM 629 C C . LYS A 1 104 ? 9.118 32.677 11.864 1.00 20.43 104 LYS A C 1
ATOM 630 O O . LYS A 1 104 ? 8.756 32.979 13.000 1.00 21.07 104 LYS A O 1
ATOM 636 N N . TYR A 1 105 ? 9.170 31.418 11.438 1.00 18.46 105 TYR A N 1
ATOM 637 C CA . TYR A 1 105 ? 8.777 30.315 12.312 1.00 16.99 105 TYR A CA 1
ATOM 638 C C . TYR A 1 105 ? 9.929 29.400 12.698 1.00 16.98 105 TYR A C 1
ATOM 639 O O . TYR A 1 105 ? 10.866 29.197 11.927 1.00 17.29 105 TYR A O 1
ATOM 648 N N . VAL A 1 106 ? 9.850 28.854 13.908 1.00 15.91 106 VAL A N 1
ATOM 649 C CA . VAL A 1 106 ? 10.839 27.896 14.384 1.00 14.93 106 VAL A CA 1
ATOM 650 C C . VAL A 1 106 ? 10.032 26.710 14.892 1.00 13.49 106 VAL A C 1
ATOM 651 O O . VAL A 1 106 ? 8.903 26.871 15.356 1.00 15.12 106 VAL A O 1
ATOM 655 N N . VAL A 1 107 ? 10.601 25.518 14.778 1.00 13.24 107 VAL A N 1
ATOM 656 C CA . VAL A 1 107 ? 9.914 24.313 15.215 1.00 14.38 107 VAL A CA 1
ATOM 657 C C . VAL A 1 107 ? 10.781 23.495 16.157 1.00 14.44 107 VAL A C 1
ATOM 658 O O . VAL A 1 107 ? 11.979 23.335 15.934 1.00 16.58 107 VAL A O 1
ATOM 662 N N . LEU A 1 108 ? 10.162 23.002 17.225 1.00 14.16 108 LEU A N 1
ATOM 663 C CA . LEU A 1 108 ? 10.843 22.160 18.195 1.00 13.48 108 LEU A CA 1
ATOM 664 C C . LEU A 1 108 ? 10.175 20.804 18.067 1.00 13.85 108 LEU A C 1
ATOM 665 O O . LEU A 1 108 ? 8.957 20.723 17.903 1.00 16.40 108 LEU A O 1
ATOM 678 N N . ASP A 1 110 ? 10.205 16.228 18.900 1.00 15.87 110 ASP A N 1
ATOM 679 C CA . ASP A 1 110 ? 10.623 14.976 19.501 1.00 15.91 110 ASP A CA 1
ATOM 680 C C . ASP A 1 110 ? 10.277 14.086 18.306 1.00 15.15 110 ASP A C 1
ATOM 681 O O . ASP A 1 110 ? 9.157 13.588 18.195 1.00 14.31 110 ASP A O 1
ATOM 686 N N . PRO A 1 111 ? 11.232 13.908 17.377 1.00 16.43 111 PRO A N 1
ATOM 687 C CA . PRO A 1 111 ? 11.039 13.100 16.170 1.00 16.24 111 PRO A CA 1
ATOM 688 C C . PRO A 1 111 ? 10.440 11.718 16.340 1.00 17.40 111 PRO A C 1
ATOM 689 O O . PRO A 1 111 ? 9.572 11.320 15.562 1.00 17.06 111 PRO A O 1
ATOM 693 N N . LEU A 1 112 ? 10.890 10.979 17.345 1.00 17.96 112 LEU A N 1
ATOM 694 C CA . LEU A 1 112 ? 10.346 9.645 17.549 1.00 21.37 112 LEU A CA 1
ATOM 695 C C . LEU A 1 112 ? 10.195 9.288 19.020 1.00 22.40 112 LEU A C 1
ATOM 696 O O . LEU A 1 112 ? 11.014 8.565 19.592 1.00 24.14 112 LEU A O 1
ATOM 701 N N . ASP A 1 113 ? 9.129 9.813 19.617 1.00 22.74 113 ASP A N 1
ATOM 702 C CA . ASP A 1 113 ? 8.788 9.581 21.013 1.00 23.77 113 ASP A CA 1
ATOM 703 C C . ASP A 1 113 ? 8.659 8.092 21.309 1.00 24.46 113 ASP A C 1
ATOM 704 O O . ASP A 1 113 ? 7.948 7.376 20.606 1.00 23.56 113 ASP A O 1
ATOM 709 N N . GLY A 1 114 ? 9.345 7.642 22.355 1.00 24.67 114 GLY A N 1
ATOM 710 C CA . GLY A 1 114 ? 9.289 6.248 22.762 1.00 24.88 114 GLY A CA 1
ATOM 711 C C . GLY A 1 114 ? 9.744 5.235 21.732 1.00 24.45 114 GLY A C 1
ATOM 712 O O . GLY A 1 114 ? 9.172 4.151 21.631 1.00 24.15 114 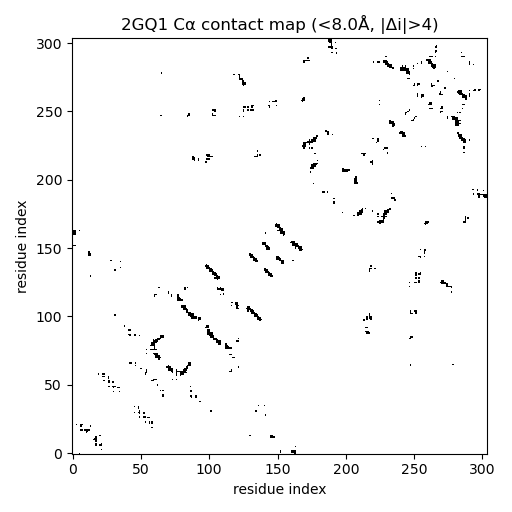GLY A O 1
ATOM 713 N N . SER A 1 115 ? 10.782 5.579 20.979 1.00 25.05 115 SER A N 1
ATOM 714 C CA . SER A 1 115 ? 11.313 4.699 19.944 1.00 26.60 115 SER A CA 1
ATOM 715 C C . SER A 1 115 ? 11.668 3.297 20.441 1.00 27.50 115 SER A C 1
ATOM 716 O O . SER A 1 115 ? 11.757 2.358 19.650 1.00 27.46 115 SER A O 1
ATOM 719 N N . SER A 1 116 ? 11.867 3.152 21.746 1.00 28.76 116 SER A N 1
ATOM 720 C CA . SER A 1 116 ? 12.206 1.852 22.315 1.00 29.33 116 SER A CA 1
ATOM 721 C C . SER A 1 116 ? 11.064 0.859 22.117 1.00 29.09 116 SER A C 1
ATOM 722 O O . SER A 1 116 ? 11.277 -0.354 22.095 1.00 29.52 116 SER A O 1
ATOM 725 N N . ASN A 1 117 ? 9.852 1.383 21.969 1.00 28.35 117 ASN A N 1
ATOM 726 C CA . ASN A 1 117 ? 8.672 0.547 21.784 1.00 26.95 117 ASN A CA 1
ATOM 727 C C . ASN A 1 117 ? 8.607 -0.099 20.406 1.00 25.72 117 ASN A C 1
ATOM 728 O O . ASN A 1 117 ? 7.806 -1.006 20.176 1.00 24.85 117 ASN A O 1
ATOM 733 N N . ILE A 1 118 ? 9.449 0.367 19.489 1.00 25.06 118 ILE A N 1
ATOM 734 C CA . ILE A 1 118 ? 9.472 -0.178 18.136 1.00 24.85 118 ILE A CA 1
ATOM 735 C C . ILE A 1 118 ? 9.815 -1.663 18.142 1.00 23.96 118 ILE A C 1
ATOM 736 O O . ILE A 1 118 ? 9.218 -2.450 17.407 1.00 24.09 118 ILE A O 1
ATOM 741 N N . ASP A 1 119 ? 10.774 -2.038 18.981 1.00 23.90 119 ASP A N 1
ATOM 742 C CA . ASP A 1 119 ? 11.213 -3.424 19.074 1.00 23.73 119 ASP A CA 1
ATOM 743 C C . ASP A 1 119 ? 10.110 -4.379 19.505 1.00 21.89 119 ASP A C 1
ATOM 744 O O . ASP A 1 119 ? 10.147 -5.562 19.168 1.00 21.77 119 ASP A O 1
ATOM 749 N N . VAL A 1 120 ? 9.129 -3.870 20.243 1.00 19.50 120 VAL A N 1
ATOM 750 C CA . VAL A 1 120 ? 8.031 -4.703 20.720 1.00 17.75 120 VAL A CA 1
ATOM 751 C C . VAL A 1 120 ? 6.698 -4.429 20.026 1.00 17.63 120 VAL A C 1
ATOM 752 O O . VAL A 1 120 ? 5.639 -4.842 20.507 1.00 17.02 120 VAL A O 1
ATOM 756 N N . ASN A 1 121 ? 6.758 -3.727 18.898 1.00 17.02 121 ASN A N 1
ATOM 757 C CA . ASN A 1 121 ? 5.573 -3.421 18.105 1.00 16.74 121 ASN A CA 1
ATOM 758 C C . ASN A 1 121 ? 4.564 -2.543 18.838 1.00 16.26 121 ASN A C 1
ATOM 759 O O . ASN A 1 121 ? 3.364 -2.603 18.568 1.00 15.41 121 ASN A O 1
ATOM 764 N N . VAL A 1 122 ? 5.050 -1.727 19.763 1.00 16.00 122 VAL A N 1
ATOM 765 C CA . VAL A 1 122 ? 4.174 -0.843 20.517 1.00 16.81 122 VAL A CA 1
ATOM 766 C C . VAL A 1 122 ? 4.180 0.558 19.911 1.00 17.82 122 VAL A C 1
ATOM 767 O O . VAL A 1 122 ? 5.158 0.979 19.292 1.00 18.85 122 VAL A O 1
ATOM 771 N N . SER A 1 123 ? 3.075 1.270 20.094 1.00 18.61 123 SER A N 1
ATOM 772 C CA . SER A 1 123 ? 2.917 2.615 19.563 1.00 18.52 123 SER A CA 1
ATOM 773 C C . SER A 1 123 ? 4.056 3.575 19.894 1.00 18.45 123 SER A C 1
ATOM 774 O O . SER A 1 123 ? 4.591 3.569 21.000 1.00 19.07 123 SER A O 1
ATOM 777 N N . VAL A 1 124 ? 4.423 4.386 18.909 1.00 16.49 124 VAL A N 1
ATOM 778 C CA . VAL A 1 124 ? 5.450 5.409 19.065 1.00 16.74 124 VAL A CA 1
ATOM 779 C C . VAL A 1 124 ? 4.840 6.669 18.468 1.00 16.21 124 VAL A C 1
ATOM 780 O O . VAL A 1 124 ? 3.739 6.620 17.915 1.00 14.66 124 VAL A O 1
ATOM 784 N N . GLY A 1 125 ? 5.534 7.796 18.576 1.00 15.94 125 GLY A N 1
ATOM 785 C CA . GLY A 1 125 ? 4.977 9.016 18.028 1.00 16.35 125 GLY A CA 1
ATOM 786 C C . GLY A 1 125 ? 5.940 10.160 17.809 1.00 15.99 125 GLY A C 1
ATOM 787 O O . GLY A 1 125 ? 7.075 10.148 18.285 1.00 18.54 125 GLY A O 1
ATOM 788 N N . THR A 1 126 ? 5.476 11.153 17.062 1.00 13.24 126 THR A N 1
ATOM 789 C CA . THR A 1 126 ? 6.261 12.343 16.777 1.00 12.40 126 THR A CA 1
ATOM 790 C C . THR A 1 126 ? 5.533 13.512 17.420 1.00 12.07 126 THR A C 1
ATOM 791 O O . THR A 1 126 ? 4.310 13.594 17.345 1.00 13.68 126 THR A O 1
ATOM 795 N N . ILE A 1 127 ? 6.275 14.406 18.063 1.00 11.78 127 ILE A N 1
ATOM 796 C CA . ILE A 1 127 ? 5.667 15.569 18.694 1.00 11.60 127 ILE A CA 1
ATOM 797 C C . ILE A 1 127 ? 6.309 16.817 18.110 1.00 11.33 127 ILE A C 1
ATOM 798 O O . ILE A 1 127 ? 7.524 16.863 17.932 1.00 12.93 127 ILE A O 1
ATOM 803 N N . PHE A 1 128 ? 5.501 17.819 17.783 1.00 11.51 128 PHE A N 1
ATOM 804 C CA . PHE A 1 128 ? 6.053 19.057 17.255 1.00 11.01 128 PHE A CA 1
ATOM 805 C C . PHE A 1 128 ? 5.423 20.264 17.928 1.00 11.06 128 PHE A C 1
ATOM 806 O O . PHE A 1 128 ? 4.278 20.217 18.383 1.00 10.79 128 PHE A O 1
ATOM 814 N N . SER A 1 129 ? 6.198 21.341 17.985 1.00 11.88 129 SER A N 1
ATOM 815 C CA . SER A 1 129 ? 5.794 22.585 18.611 1.00 12.09 129 SER A CA 1
ATOM 816 C C . SER A 1 129 ? 6.275 23.710 17.701 1.00 11.41 129 SER A C 1
ATOM 817 O O . SER A 1 129 ? 7.419 23.692 17.247 1.00 13.39 129 SER A O 1
ATOM 820 N N . ILE A 1 130 ? 5.408 24.683 17.437 1.00 12.85 130 ILE A N 1
ATOM 821 C CA . ILE A 1 130 ? 5.764 25.790 16.560 1.00 13.05 130 ILE A CA 1
ATOM 822 C C . ILE A 1 130 ? 5.620 27.149 17.237 1.00 12.81 130 ILE A C 1
ATOM 823 O O . ILE A 1 130 ? 4.631 27.420 17.912 1.00 12.59 130 ILE A O 1
ATOM 828 N N . TYR A 1 131 ? 6.625 27.997 17.038 1.00 12.86 131 TYR A N 1
ATOM 829 C CA . TYR A 1 131 ? 6.649 29.342 17.604 1.00 14.21 131 TYR A CA 1
ATOM 830 C C . TYR A 1 131 ? 7.000 30.347 16.524 1.00 14.74 131 TYR A C 1
ATOM 831 O O . TYR A 1 131 ? 7.609 30.002 15.513 1.00 13.90 131 TYR A O 1
ATOM 840 N N . ARG A 1 132 ? 6.609 31.595 16.749 1.00 16.57 132 ARG A N 1
ATOM 841 C CA . ARG A 1 132 ? 6.973 32.665 15.840 1.00 17.97 132 ARG A CA 1
ATOM 842 C C . ARG A 1 132 ? 8.282 33.135 16.471 1.00 17.56 132 ARG A C 1
ATOM 843 O O . ARG A 1 132 ? 8.372 33.245 17.694 1.00 18.66 132 ARG A O 1
ATOM 851 N N . ARG A 1 133 ? 9.300 33.383 15.656 1.00 17.90 133 ARG A N 1
ATOM 852 C CA . ARG A 1 133 ? 10.588 33.826 16.178 1.00 18.48 133 ARG A CA 1
ATOM 853 C C . ARG A 1 133 ? 10.459 35.187 16.852 1.00 19.76 133 ARG A C 1
ATOM 854 O O . ARG A 1 133 ? 9.512 35.929 16.593 1.00 19.34 133 ARG A O 1
ATOM 862 N N . VAL A 1 134 ? 11.407 35.503 17.729 1.00 20.87 134 VAL A N 1
ATOM 863 C CA . VAL A 1 134 ? 11.411 36.785 18.423 1.00 22.94 134 VAL A CA 1
ATOM 864 C C . VAL A 1 134 ? 12.534 37.650 17.859 1.00 23.16 134 VAL A C 1
ATOM 865 O O . VAL A 1 134 ? 12.450 38.877 17.870 1.00 24.30 134 VAL A O 1
ATOM 869 N N . THR A 1 135 ? 13.583 36.999 17.365 1.00 22.88 135 THR A N 1
ATOM 870 C CA . THR A 1 135 ? 14.717 37.708 16.784 1.00 23.80 135 THR A CA 1
ATOM 871 C C . THR A 1 135 ? 14.311 38.276 15.426 1.00 24.94 135 THR A C 1
ATOM 872 O O . THR A 1 135 ? 13.399 37.763 14.779 1.00 25.41 135 THR A O 1
ATOM 876 N N . PRO A 1 136 ? 14.989 39.345 14.977 1.00 26.97 136 PRO A N 1
ATOM 877 C CA . PRO A 1 136 ? 14.706 39.998 13.694 1.00 28.03 136 PRO A CA 1
ATOM 878 C C . PRO A 1 136 ? 14.780 39.064 12.491 1.00 28.93 136 PRO A C 1
ATOM 879 O O . PRO A 1 136 ? 15.696 38.251 12.379 1.00 28.34 136 PRO A O 1
ATOM 883 N N . VAL A 1 137 ? 13.813 39.188 11.588 1.00 30.65 137 VAL A N 1
ATOM 884 C CA . VAL A 1 137 ? 13.796 38.365 10.386 1.00 32.41 137 VAL A CA 1
ATOM 885 C C . VAL A 1 137 ? 14.999 38.753 9.533 1.00 32.90 137 VAL A C 1
ATOM 886 O O . VAL A 1 137 ? 15.457 39.894 9.578 1.00 33.75 137 VAL A O 1
ATOM 890 N N . GLY A 1 138 ? 15.514 37.803 8.760 1.00 33.92 138 GLY A N 1
ATOM 891 C CA . GLY A 1 138 ? 16.661 38.091 7.920 1.00 33.86 138 GLY A CA 1
ATOM 892 C C . GLY A 1 138 ? 17.970 37.868 8.650 1.00 33.98 138 GLY A C 1
ATOM 893 O O . GLY A 1 138 ? 19.043 38.179 8.134 1.00 34.68 138 GLY A O 1
ATOM 894 N N . THR A 1 139 ? 17.878 37.335 9.863 1.00 33.58 139 THR A N 1
ATOM 895 C CA . THR A 1 139 ? 19.057 37.053 10.672 1.00 32.35 139 THR A CA 1
ATOM 896 C C . THR A 1 139 ? 18.965 35.608 11.145 1.00 31.36 139 THR A C 1
ATOM 897 O O . THR A 1 139 ? 17.899 34.996 11.084 1.00 30.95 139 THR A O 1
ATOM 901 N N . PRO A 1 140 ? 20.084 35.037 11.612 1.00 30.73 140 PRO A N 1
ATOM 902 C CA . PRO A 1 140 ? 20.050 33.651 12.083 1.00 28.80 140 PRO A CA 1
ATOM 903 C C . PRO A 1 140 ? 19.350 33.542 13.433 1.00 27.88 140 PRO A C 1
ATOM 904 O O . PRO A 1 140 ? 19.646 34.299 14.357 1.00 27.50 140 PRO A O 1
ATOM 908 N N . VAL A 1 141 ? 18.409 32.610 13.540 1.00 25.46 141 VAL A N 1
ATOM 909 C CA . VAL A 1 141 ? 17.694 32.417 14.794 1.00 23.25 141 VAL A CA 1
ATOM 910 C C . VAL A 1 141 ? 18.681 31.964 15.859 1.00 21.84 141 VAL A C 1
ATOM 911 O O . VAL A 1 141 ? 19.707 31.358 15.550 1.00 21.30 141 VAL A O 1
ATOM 915 N N . THR A 1 142 ? 18.365 32.270 17.112 1.00 20.96 142 THR A N 1
ATOM 916 C CA . THR A 1 142 ? 19.218 31.902 18.232 1.00 20.25 142 THR A CA 1
ATOM 917 C C . THR A 1 142 ? 18.396 31.098 19.225 1.00 20.51 142 THR A C 1
ATOM 918 O O . THR A 1 142 ? 17.192 30.911 19.037 1.00 19.15 142 THR A O 1
ATOM 922 N N . GLU A 1 143 ? 19.038 30.630 20.289 1.00 20.26 143 GLU A N 1
ATOM 923 C CA . GLU A 1 143 ? 18.321 29.856 21.288 1.00 19.67 143 GLU A CA 1
ATOM 924 C C . GLU A 1 143 ? 17.193 30.660 21.920 1.00 19.31 143 GLU A C 1
ATOM 925 O O . GLU A 1 143 ? 16.244 30.091 22.452 1.00 19.31 143 GLU A O 1
ATOM 931 N N . GLU A 1 144 ? 17.285 31.984 21.843 1.00 18.29 144 GLU A N 1
ATOM 932 C CA . GLU A 1 144 ? 16.255 32.852 22.399 1.00 17.76 144 GLU A CA 1
ATOM 933 C C . GLU A 1 144 ? 14.905 32.547 21.743 1.00 17.57 144 GLU A C 1
ATOM 934 O O . GLU A 1 144 ? 13.858 32.603 22.391 1.00 18.79 144 GLU A O 1
ATOM 940 N N . ASP A 1 145 ? 14.940 32.219 20.456 1.00 16.61 145 ASP A N 1
ATOM 941 C CA . ASP A 1 145 ? 13.725 31.909 19.711 1.00 15.06 145 ASP A CA 1
ATOM 942 C C . ASP A 1 145 ? 13.120 30.582 20.141 1.00 14.67 145 ASP A C 1
ATOM 943 O O . ASP A 1 145 ? 11.924 30.351 19.960 1.00 15.81 145 ASP A O 1
ATOM 948 N N . PHE A 1 146 ? 13.952 29.719 20.717 1.00 14.27 146 PHE A N 1
ATOM 949 C CA . PHE A 1 146 ? 13.514 28.398 21.151 1.00 12.73 146 PHE A CA 1
ATOM 950 C C . PHE A 1 146 ? 13.267 28.255 22.648 1.00 13.24 146 PHE A C 1
ATOM 951 O O . PHE A 1 146 ? 12.854 27.190 23.102 1.00 13.93 146 PHE A O 1
ATOM 959 N N . LEU A 1 147 ? 13.524 29.312 23.409 1.00 12.78 147 LEU A N 1
ATOM 960 C CA . LEU A 1 147 ? 13.334 29.272 24.857 1.00 13.30 147 LEU A CA 1
ATOM 961 C C . LEU A 1 147 ? 12.131 30.073 25.343 1.00 13.12 147 LEU A C 1
ATOM 962 O O . LEU A 1 147 ? 12.090 30.506 26.492 1.00 13.24 147 LEU A O 1
ATOM 967 N N . GLN A 1 148 ? 11.146 30.266 24.474 1.00 12.03 148 GLN A N 1
ATOM 968 C CA . GLN A 1 148 ? 9.953 31.005 24.852 1.00 13.02 148 GLN A CA 1
ATOM 969 C C . GLN A 1 148 ? 9.023 30.097 25.653 1.00 12.26 148 GLN A C 1
ATOM 970 O O . GLN A 1 148 ? 9.017 28.878 25.463 1.00 12.47 148 GLN A O 1
ATOM 976 N N . PRO A 1 149 ? 8.233 30.675 26.573 1.00 13.42 149 PRO A N 1
ATOM 977 C CA . PRO A 1 149 ? 7.323 29.836 27.355 1.00 12.99 149 PRO A CA 1
ATOM 978 C C . PRO A 1 149 ? 6.277 29.202 26.443 1.00 12.00 149 PRO A C 1
ATOM 979 O O . PRO A 1 149 ? 5.959 29.735 25.375 1.00 11.99 149 PRO A O 1
ATOM 983 N N . GLY A 1 150 ? 5.752 28.059 26.869 1.00 11.10 150 GLY A N 1
ATOM 984 C CA . GLY A 1 150 ? 4.761 27.343 26.084 1.00 11.38 150 GLY A CA 1
ATOM 985 C C . GLY A 1 150 ? 3.539 28.139 25.675 1.00 11.72 150 GLY A C 1
ATOM 986 O O . GLY A 1 150 ? 2.920 27.835 24.654 1.00 11.47 150 GLY A O 1
ATOM 987 N N . ASN A 1 151 ? 3.182 29.156 26.455 1.00 11.83 151 ASN A N 1
ATOM 988 C CA . ASN A 1 151 ? 2.011 2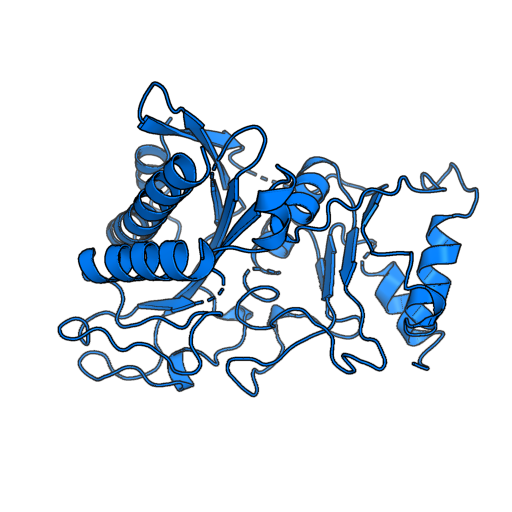9.962 26.131 1.00 13.83 151 ASN A CA 1
ATOM 989 C C . ASN A 1 151 ? 2.189 30.775 24.855 1.00 13.43 151 ASN A C 1
ATOM 990 O O . ASN A 1 151 ? 1.245 31.411 24.390 1.00 16.21 151 ASN A O 1
ATOM 995 N N . LYS A 1 152 ? 3.391 30.744 24.287 1.00 12.81 152 LYS A N 1
ATOM 996 C CA . LYS A 1 152 ? 3.658 31.476 23.054 1.00 13.26 152 LYS A CA 1
ATOM 997 C C . LYS A 1 152 ? 3.544 30.601 21.810 1.00 13.31 152 LYS A C 1
ATOM 998 O O . LYS A 1 152 ? 3.660 31.096 20.692 1.00 14.64 152 LYS A O 1
ATOM 1004 N N . GLN A 1 153 ? 3.315 29.303 21.993 1.00 11.84 153 GLN A N 1
ATOM 1005 C CA . GLN A 1 153 ? 3.188 28.405 20.847 1.00 11.97 153 GLN A CA 1
ATOM 1006 C C . GLN A 1 153 ? 2.050 28.845 19.934 1.00 12.30 153 GLN A C 1
ATOM 1007 O O . GLN A 1 153 ? 0.983 29.236 20.406 1.00 13.29 153 GLN A O 1
ATOM 1013 N N . VAL A 1 154 ? 2.280 28.781 18.627 1.00 13.47 154 VAL A N 1
ATOM 1014 C CA . VAL A 1 154 ? 1.238 29.145 17.675 1.00 13.99 154 VAL A CA 1
ATOM 1015 C C . VAL A 1 154 ? 0.610 27.862 17.146 1.00 13.17 154 VAL A C 1
ATOM 1016 O O . VAL A 1 154 ? -0.448 27.884 16.526 1.00 14.43 154 VAL A O 1
ATOM 1020 N N . ALA A 1 155 ? 1.269 26.736 17.406 1.00 12.88 155 ALA A N 1
ATOM 1021 C CA . ALA A 1 155 ? 0.758 25.444 16.970 1.00 11.09 155 ALA A CA 1
ATOM 1022 C C . ALA A 1 155 ? 1.515 24.332 17.668 1.00 11.56 155 ALA A C 1
ATOM 1023 O O . ALA A 1 155 ? 2.655 24.515 18.100 1.00 11.86 155 ALA A O 1
ATOM 1025 N N . ALA A 1 156 ? 0.862 23.184 17.792 1.00 11.26 156 ALA A N 1
ATOM 1026 C CA . ALA A 1 156 ? 1.464 22.015 18.410 1.00 10.58 156 ALA A CA 1
ATOM 1027 C C . ALA A 1 156 ? 0.679 20.805 17.947 1.00 10.98 156 ALA A C 1
ATOM 1028 O O . ALA A 1 156 ? -0.482 20.918 17.564 1.00 10.95 156 ALA A O 1
ATOM 1030 N N . GLY A 1 157 ? 1.314 19.645 17.980 1.00 10.09 157 GLY A N 1
ATOM 1031 C CA . GLY A 1 157 ? 0.625 18.449 17.564 1.00 9.79 157 GLY A CA 1
ATOM 1032 C C . GLY A 1 157 ? 1.492 17.222 17.684 1.00 9.34 157 GLY A C 1
ATOM 1033 O O . GLY A 1 157 ? 2.645 17.287 18.111 1.00 9.84 157 GLY A O 1
ATOM 1034 N N . TYR A 1 158 ? 0.917 16.089 17.317 1.00 10.05 158 TYR A N 1
ATOM 1035 C CA . TYR A 1 158 ? 1.645 14.845 17.353 1.00 10.50 158 TYR A CA 1
ATOM 1036 C C . TYR A 1 158 ? 1.144 13.912 16.279 1.00 11.25 158 TYR A C 1
ATOM 1037 O O . TYR A 1 158 ? 0.073 14.107 15.696 1.00 10.43 158 TYR A O 1
ATOM 1046 N N . VAL A 1 159 ? 1.965 12.918 15.988 1.00 12.31 159 VAL A N 1
ATOM 1047 C CA . VAL A 1 159 ? 1.604 11.890 15.040 1.00 11.86 159 VAL A CA 1
ATOM 1048 C C . VAL A 1 159 ? 1.764 10.635 15.872 1.00 11.68 159 VAL A C 1
ATOM 1049 O O . VAL A 1 159 ? 2.807 10.429 16.496 1.00 13.93 159 VAL A O 1
ATOM 1053 N N . VAL A 1 160 ? 0.719 9.824 15.930 1.00 10.75 160 VAL A N 1
ATOM 1054 C CA . VAL A 1 160 ? 0.798 8.589 16.685 1.00 12.01 160 VAL A CA 1
ATOM 1055 C C . VAL A 1 160 ? 0.815 7.447 15.685 1.00 12.96 160 VAL A C 1
ATOM 1056 O O . VAL A 1 160 ? -0.085 7.317 14.856 1.00 13.55 160 VAL A O 1
ATOM 1060 N N . TYR A 1 161 ? 1.874 6.650 15.746 1.00 12.18 161 TYR A N 1
ATOM 1061 C CA . TYR A 1 161 ? 2.049 5.508 14.856 1.00 13.33 161 TYR A CA 1
ATOM 1062 C C . TYR A 1 161 ? 1.615 4.257 15.617 1.00 15.38 161 TYR A C 1
ATOM 1063 O O . TYR A 1 161 ? 2.439 3.582 16.236 1.00 18.33 161 TYR A O 1
ATOM 1072 N N . GLY A 1 162 ? 0.318 3.960 15.582 1.00 16.91 162 GLY A N 1
ATOM 1073 C CA . GLY A 1 162 ? -0.195 2.794 16.283 1.00 18.81 162 GLY A CA 1
ATOM 1074 C C . GLY A 1 162 ? -0.829 1.803 15.328 1.00 18.99 162 GLY A C 1
ATOM 1075 O O . GLY A 1 162 ? -0.301 1.574 14.243 1.00 19.02 162 GLY A O 1
ATOM 1076 N N . SER A 1 163 ? -1.953 1.210 15.725 1.00 20.27 163 SER A N 1
ATOM 1077 C CA . SER A 1 163 ? -2.641 0.255 14.861 1.00 20.57 163 SER A CA 1
ATOM 1078 C C . SER A 1 163 ? -2.935 0.955 13.538 1.00 20.15 163 SER A C 1
ATOM 1079 O O . SER A 1 163 ? -3.084 0.317 12.502 1.00 21.00 163 SER A O 1
ATOM 1082 N N . SER A 1 164 ? -3.015 2.281 13.601 1.00 18.83 164 SER A N 1
ATOM 1083 C CA . SER A 1 164 ? -3.229 3.136 12.441 1.00 18.17 164 SER A CA 1
ATOM 1084 C C . SER A 1 164 ? -2.404 4.387 12.743 1.00 17.39 164 SER A C 1
ATOM 1085 O O . SER A 1 164 ? -2.049 4.626 13.896 1.00 17.33 164 SER A O 1
ATOM 1088 N N . THR A 1 165 ? -2.072 5.163 11.718 1.00 17.12 165 THR A N 1
ATOM 1089 C CA . THR A 1 165 ? -1.289 6.379 11.916 1.00 17.53 165 THR A CA 1
ATOM 1090 C C . THR A 1 165 ? -2.214 7.585 11.906 1.00 16.56 165 THR A C 1
ATOM 1091 O O . THR A 1 165 ? -3.003 7.767 10.980 1.00 17.88 165 THR A O 1
ATOM 1103 N N . LEU A 1 167 ? -2.674 11.968 12.904 1.00 11.88 167 LEU A N 1
ATOM 1104 C CA . LEU A 1 167 ? -2.064 13.264 13.136 1.00 11.53 167 LEU A CA 1
ATOM 1105 C C . LEU A 1 167 ? -3.087 14.110 13.890 1.00 11.63 167 LEU A C 1
ATOM 1106 O O . LEU A 1 167 ? -4.251 14.205 13.493 1.00 11.33 167 LEU A O 1
ATOM 1111 N N . VAL A 1 168 ? -2.648 14.700 14.995 1.00 10.73 168 VAL A N 1
ATOM 1112 C CA . VAL A 1 168 ? -3.504 15.533 15.831 1.00 11.23 168 VAL A CA 1
ATOM 1113 C C . VAL A 1 168 ? -2.812 16.875 16.032 1.00 12.69 168 VAL A C 1
ATOM 1114 O O . VAL A 1 168 ? -1.620 16.916 16.322 1.00 13.01 168 VAL A O 1
ATOM 1118 N N . TYR A 1 169 ? -3.542 17.974 15.872 1.00 11.11 169 TYR A N 1
ATOM 1119 C CA . TYR A 1 169 ? -2.923 19.281 16.052 1.00 10.73 169 TYR A CA 1
ATOM 1120 C C . TYR A 1 169 ? -3.890 20.365 16.507 1.00 10.73 169 TYR A C 1
ATOM 1121 O O . TYR A 1 169 ? -5.114 20.194 16.485 1.00 11.60 169 TYR A O 1
ATOM 1130 N N . THR A 1 170 ? -3.313 21.483 16.932 1.00 10.95 170 THR A N 1
ATOM 1131 C CA . THR A 1 170 ? -4.082 22.640 17.357 1.00 11.93 170 THR A CA 1
ATOM 1132 C C . THR A 1 170 ? -3.286 23.898 17.045 1.00 13.21 170 THR A C 1
ATOM 1133 O O . THR A 1 170 ? -2.054 23.875 16.998 1.00 12.03 170 THR A O 1
ATOM 1137 N N . THR A 1 171 ? -4.005 24.988 16.809 1.00 14.85 171 THR A N 1
ATOM 1138 C CA . THR A 1 171 ? -3.386 26.278 16.546 1.00 16.47 171 THR A CA 1
ATOM 1139 C C . THR A 1 171 ? -4.044 27.277 17.486 1.00 17.48 171 THR A C 1
ATOM 1140 O O . THR A 1 171 ? -3.925 28.486 17.307 1.00 19.61 171 THR A O 1
ATOM 1144 N N . GLY A 1 172 ? -4.745 26.755 18.490 1.00 17.23 172 GLY A N 1
ATOM 1145 C CA . GLY A 1 172 ? -5.416 27.608 19.455 1.00 17.45 172 GLY A CA 1
ATOM 1146 C C . GLY A 1 172 ? -6.923 27.669 19.281 1.00 17.69 172 GLY A C 1
ATOM 1147 O O . GLY A 1 172 ? -7.603 28.416 19.991 1.00 18.66 172 GLY A O 1
ATOM 1148 N N . CYS A 1 173 ? -7.447 26.890 18.338 1.00 17.61 173 CYS A N 1
ATOM 1149 C CA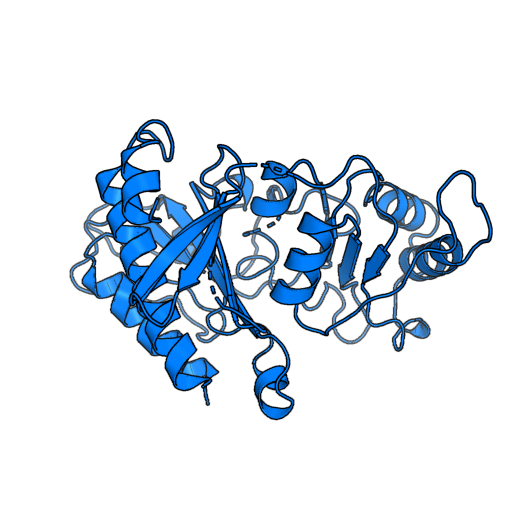 . CYS A 1 173 ? -8.882 26.858 18.070 1.00 20.49 173 CYS A CA 1
ATOM 1150 C C . CYS A 1 173 ? -9.432 25.434 18.085 1.00 19.43 173 CYS A C 1
ATOM 1151 O O . CYS A 1 173 ? -10.158 25.030 17.176 1.00 20.70 173 CYS A O 1
ATOM 1154 N N . GLY A 1 174 ? -9.085 24.679 19.121 1.00 19.10 174 GLY A N 1
ATOM 1155 C CA . GLY A 1 174 ? -9.561 23.313 19.218 1.00 16.96 174 GLY A CA 1
ATOM 1156 C C . GLY A 1 174 ? -8.532 22.316 18.729 1.00 16.07 174 GLY A C 1
ATOM 1157 O O . GLY A 1 174 ? -7.554 22.682 18.075 1.00 16.15 174 GLY A O 1
ATOM 1158 N N . VAL A 1 175 ? -8.763 21.047 19.042 1.00 13.49 175 VAL A N 1
ATOM 1159 C CA . VAL A 1 175 ? -7.853 19.980 18.656 1.00 13.33 175 VAL A CA 1
ATOM 1160 C C . VAL A 1 175 ? -8.495 19.146 17.550 1.00 12.99 175 VAL A C 1
ATOM 1161 O O . VAL A 1 175 ? -9.601 18.627 17.710 1.00 13.17 175 VAL A O 1
ATOM 1165 N N . HIS A 1 176 ? -7.792 19.026 16.428 1.00 13.05 176 HIS A N 1
ATOM 1166 C CA . HIS A 1 176 ? -8.297 18.294 15.269 1.00 13.41 176 HIS A CA 1
ATOM 1167 C C . HIS A 1 176 ? -7.506 17.013 15.015 1.00 13.76 176 HIS A C 1
ATOM 1168 O O . HIS A 1 176 ? -6.276 17.018 15.066 1.00 13.78 176 HIS A O 1
ATOM 1175 N N . ALA A 1 177 ? -8.216 15.926 14.724 1.00 13.35 177 ALA A N 1
ATOM 1176 C CA . ALA A 1 177 ? -7.583 14.635 14.474 1.00 12.63 177 ALA A CA 1
ATOM 1177 C C . ALA A 1 177 ? -7.800 14.140 13.051 1.00 13.33 177 ALA A C 1
ATOM 1178 O O . ALA A 1 177 ? -8.888 14.284 12.492 1.00 13.70 177 ALA A O 1
ATOM 1180 N N . PHE A 1 178 ? -6.757 13.537 12.488 1.00 12.21 178 PHE A N 1
ATOM 1181 C CA . PHE A 1 178 ? -6.785 13.012 11.127 1.00 12.41 178 PHE A CA 1
ATOM 1182 C C . PHE A 1 178 ? -6.168 11.621 11.093 1.00 14.52 178 PHE A C 1
ATOM 1183 O O . PHE A 1 178 ? -5.191 11.352 11.786 1.00 13.86 178 PHE A O 1
ATOM 1191 N N . THR A 1 179 ? -6.744 10.732 10.293 1.00 14.48 179 THR A N 1
ATOM 1192 C CA . THR A 1 179 ? -6.216 9.379 10.181 1.00 14.59 179 THR A CA 1
ATOM 1193 C C . THR A 1 179 ? -5.600 9.179 8.806 1.00 14.19 179 THR A C 1
ATOM 1194 O O . THR A 1 179 ? -6.179 9.577 7.792 1.00 13.97 179 THR A O 1
ATOM 1198 N N . TYR A 1 180 ? -4.421 8.569 8.769 1.00 14.38 180 TYR A N 1
ATOM 1199 C CA . TYR A 1 180 ? -3.752 8.330 7.502 1.00 15.32 180 TYR A CA 1
ATOM 1200 C C . TYR A 1 180 ? -4.332 7.106 6.812 1.00 15.69 180 TYR A C 1
ATOM 1201 O O . TYR A 1 180 ? -4.460 6.042 7.417 1.00 16.21 180 TYR A O 1
ATOM 1210 N N . ASP A 1 181 ? -4.709 7.267 5.550 1.00 14.86 181 ASP A N 1
ATOM 1211 C CA . ASP A 1 181 ? -5.232 6.145 4.790 1.00 15.96 181 ASP A CA 1
ATOM 1212 C C . ASP A 1 181 ? -4.121 5.735 3.828 1.00 17.32 181 ASP A C 1
ATOM 1213 O O . ASP A 1 181 ? -3.896 6.386 2.807 1.00 15.67 181 ASP A O 1
ATOM 1218 N N . PRO A 1 182 ? -3.402 4.653 4.153 1.00 18.45 182 PRO A N 1
ATOM 1219 C CA . PRO A 1 182 ? -2.300 4.140 3.334 1.00 19.69 182 PRO A CA 1
ATOM 1220 C C . PRO A 1 182 ? -2.658 3.874 1.871 1.00 20.23 182 PRO A C 1
ATOM 1221 O O . PRO A 1 182 ? -1.826 4.048 0.981 1.00 21.17 182 PRO A O 1
ATOM 1225 N N . SER A 1 183 ? -3.893 3.449 1.630 1.00 20.56 183 SER A N 1
ATOM 1226 C CA . SER A 1 183 ? -4.352 3.138 0.279 1.00 21.49 183 SER A CA 1
ATOM 1227 C C . SER A 1 183 ? -4.565 4.365 -0.603 1.00 21.54 183 SER A C 1
ATOM 1228 O O . SER A 1 183 ? -4.481 4.275 -1.828 1.00 22.53 183 SER A O 1
ATOM 1231 N N . LEU A 1 184 ? -4.845 5.506 0.018 1.00 20.14 184 LEU A N 1
AT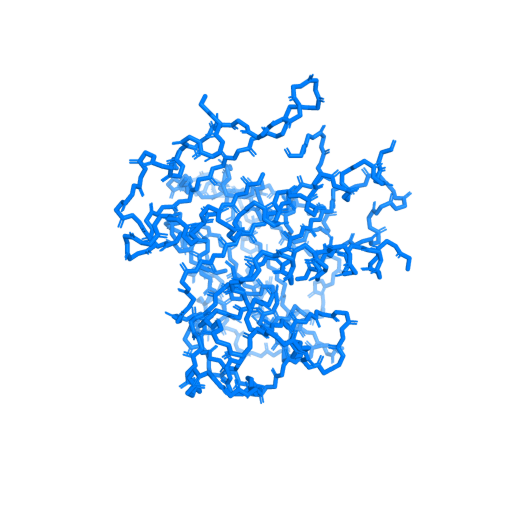OM 1232 C CA . LEU A 1 184 ? -5.064 6.745 -0.720 1.00 20.68 184 LEU A CA 1
ATOM 1233 C C . LEU A 1 184 ? -3.875 7.685 -0.575 1.00 19.75 184 LEU A C 1
ATOM 1234 O O . LEU A 1 184 ? -3.752 8.665 -1.313 1.00 21.22 184 LEU A O 1
ATOM 1239 N N . GLY A 1 185 ? -3.006 7.387 0.386 1.00 17.86 185 GLY A N 1
ATOM 1240 C CA . GLY A 1 185 ? -1.839 8.219 0.620 1.00 16.11 185 GLY A CA 1
ATOM 1241 C C . GLY A 1 185 ? -2.194 9.602 1.138 1.00 15.10 185 GLY A C 1
ATOM 1242 O O . GLY A 1 185 ? -1.496 10.574 0.857 1.00 15.25 185 GLY A O 1
ATOM 1243 N N . VAL A 1 186 ? -3.277 9.697 1.903 1.00 15.03 186 VAL A N 1
ATOM 1244 C CA . VAL A 1 186 ? -3.697 10.988 2.436 1.00 15.26 186 VAL A CA 1
ATOM 1245 C C . VAL A 1 186 ? -4.231 10.897 3.860 1.00 14.66 186 VAL A C 1
ATOM 1246 O O . VAL A 1 186 ? -4.682 9.837 4.303 1.00 14.75 186 VAL A O 1
ATOM 1250 N N . PHE A 1 187 ? -4.162 12.018 4.572 1.00 13.72 187 PHE A N 1
ATOM 1251 C CA . PHE A 1 187 ? -4.685 12.099 5.928 1.00 13.43 187 PHE A CA 1
ATOM 1252 C C . PHE A 1 187 ? -6.119 12.593 5.807 1.00 12.95 187 PHE A C 1
ATOM 1253 O O . PHE A 1 187 ? -6.380 13.596 5.138 1.00 13.87 187 PHE A O 1
ATOM 1261 N N . CYS A 1 188 ? -7.040 11.883 6.451 1.00 14.56 188 CYS A N 1
ATOM 1262 C CA . CYS A 1 188 ? -8.455 12.227 6.402 1.00 15.36 188 CYS A CA 1
ATOM 1263 C C . CYS A 1 188 ? -8.979 12.672 7.758 1.00 15.38 188 CYS A C 1
ATOM 1264 O O . CYS A 1 188 ? -8.630 12.094 8.786 1.00 16.09 188 CYS A O 1
ATOM 1267 N N . LEU A 1 189 ? -9.828 13.694 7.753 1.00 15.41 189 LEU A N 1
ATOM 1268 C CA . LEU A 1 189 ? -10.409 14.206 8.988 1.00 14.88 189 LEU A CA 1
ATOM 1269 C C . LEU A 1 189 ? -11.247 13.129 9.655 1.00 16.88 189 LEU A C 1
ATOM 1270 O O . LEU A 1 189 ? -12.056 12.473 9.003 1.00 17.10 189 LEU A O 1
ATOM 1275 N N . CYS A 1 190 ? -11.048 12.934 10.954 1.00 17.27 190 CYS A N 1
ATOM 1276 C CA . CYS A 1 190 ? -11.832 11.937 11.671 1.00 19.93 190 CYS A CA 1
ATOM 1277 C C . CYS A 1 190 ? -12.460 12.512 12.937 1.00 20.53 190 CYS A C 1
ATOM 1278 O O . CYS A 1 190 ? -13.429 11.964 13.457 1.00 22.13 190 CYS A O 1
ATOM 1281 N N . GLN A 1 191 ? -11.917 13.628 13.418 1.00 21.80 191 GLN A N 1
ATOM 1282 C CA . GLN A 1 191 ? -12.437 14.282 14.616 1.00 23.24 191 GLN A CA 1
ATOM 1283 C C . GLN A 1 191 ? -12.090 15.767 14.574 1.00 22.77 191 GLN A C 1
ATOM 1284 O O . GLN A 1 191 ? -10.936 16.147 14.756 1.00 21.62 191 GLN A O 1
ATOM 1290 N N . GLU A 1 192 ? -13.091 16.610 14.344 1.00 22.48 192 GLU A N 1
ATOM 1291 C CA . GLU A 1 192 ? -12.857 18.044 14.259 1.00 23.98 192 GLU A CA 1
ATOM 1292 C C . GLU A 1 192 ? -12.645 18.739 15.597 1.00 24.05 192 GLU A C 1
ATOM 1293 O O . GLU A 1 192 ? -11.817 19.639 15.703 1.00 26.34 192 GLU A O 1
ATOM 1299 N N . ARG A 1 193 ? -13.395 18.336 16.615 1.00 24.59 193 ARG A N 1
ATOM 1300 C CA . ARG A 1 193 ? -13.250 18.955 17.926 1.00 25.29 193 ARG A CA 1
ATOM 1301 C C . ARG A 1 193 ? -13.009 17.907 19.003 1.00 24.49 193 ARG A C 1
ATOM 1302 O O . ARG A 1 193 ? -13.946 17.426 19.639 1.00 24.86 193 ARG A O 1
ATOM 1318 N N . ARG A 1 195 ? -12.251 16.605 22.466 1.00 17.69 195 ARG A N 1
ATOM 1319 C CA . ARG A 1 195 ? -12.443 17.141 23.813 1.00 16.06 195 ARG A CA 1
ATOM 1320 C C . ARG A 1 195 ? -12.401 16.023 24.845 1.00 15.47 195 ARG A C 1
ATOM 1321 O O . ARG A 1 195 ? -12.886 14.925 24.592 1.00 15.16 195 ARG A O 1
ATOM 1329 N N . PHE A 1 196 ? -11.817 16.293 26.008 1.00 14.04 196 PHE A N 1
ATOM 1330 C CA . PHE A 1 196 ? -11.797 15.282 27.056 1.00 12.72 196 PHE A CA 1
ATOM 1331 C C . PHE A 1 196 ? -13.244 15.108 27.495 1.00 13.66 196 PHE A C 1
ATOM 1332 O O . PHE A 1 196 ? -14.025 16.060 27.453 1.00 14.58 196 PHE A O 1
ATOM 1340 N N . PRO A 1 197 ? -13.632 13.893 27.901 1.00 14.10 197 PRO A N 1
ATOM 1341 C CA . PRO A 1 197 ? -15.017 13.725 28.347 1.00 15.07 197 PRO A CA 1
ATOM 1342 C C . PRO A 1 197 ? -15.183 14.538 29.637 1.00 15.96 197 PRO A C 1
ATOM 1343 O O . PRO A 1 197 ? -14.199 15.044 30.183 1.00 14.31 197 PRO A O 1
ATOM 1347 N N . GLU A 1 198 ? -16.411 14.669 30.126 1.00 15.71 198 GLU A N 1
ATOM 1348 C CA . GLU A 1 198 ? -16.653 15.449 31.336 1.00 17.20 198 GLU A CA 1
ATOM 1349 C C . GLU A 1 198 ? -15.864 14.936 32.540 1.00 15.89 198 GLU A C 1
ATOM 1350 O O . GLU A 1 198 ? -15.445 15.717 33.393 1.00 16.22 198 GLU A O 1
ATOM 1356 N N . LYS A 1 199 ? -15.659 13.626 32.603 1.00 14.95 199 LYS A N 1
ATOM 1357 C CA . LYS A 1 199 ? -14.913 13.027 33.704 1.00 15.57 199 LYS A CA 1
ATOM 1358 C C . LYS A 1 199 ? -13.941 11.968 33.201 1.00 15.16 199 LYS A C 1
ATOM 1359 O O . LYS A 1 199 ? -14.143 11.378 32.139 1.00 17.14 199 LYS A O 1
ATOM 1365 N N . GLY A 1 200 ? -12.883 11.745 33.971 1.00 13.88 200 GLY A N 1
ATOM 1366 C CA . GLY A 1 200 ? -11.892 10.745 33.616 1.00 13.50 200 GLY A CA 1
ATOM 1367 C C . GLY A 1 200 ? -11.959 9.622 34.630 1.00 11.91 200 GLY A C 1
ATOM 1368 O O . GLY A 1 200 ? -12.293 9.856 35.793 1.00 13.42 200 GLY A O 1
ATOM 1369 N N . LYS A 1 201 ? -11.638 8.402 34.206 1.00 12.09 201 LYS A N 1
ATOM 1370 C CA . LYS A 1 201 ? -11.701 7.256 35.107 1.00 12.57 201 LYS A CA 1
ATOM 1371 C C . LYS A 1 201 ? -10.524 6.312 34.905 1.00 11.17 201 LYS A C 1
ATOM 1372 O O . LYS A 1 201 ? -10.578 5.153 35.312 1.00 11.70 201 LYS A O 1
ATOM 1378 N N . THR A 1 202 ? -9.467 6.817 34.280 1.00 10.45 202 THR A N 1
ATOM 1379 C CA . THR A 1 202 ? -8.277 6.019 34.006 1.00 10.40 202 THR A CA 1
ATOM 1380 C C . THR A 1 202 ? -7.028 6.803 34.372 1.00 9.95 202 THR A C 1
ATOM 1381 O O . THR A 1 202 ? -6.974 8.013 34.157 1.00 10.54 202 THR A O 1
ATOM 1385 N N . TYR A 1 203 ? -6.041 6.128 34.956 1.00 8.95 203 TYR A N 1
ATOM 1386 C CA . TYR A 1 203 ? -4.785 6.794 35.276 1.00 8.61 203 TYR A CA 1
ATOM 1387 C C . TYR A 1 203 ? -3.657 6.015 34.622 1.00 9.43 203 TYR A C 1
ATOM 1388 O O . TYR A 1 203 ? -3.709 4.779 34.531 1.00 8.53 203 TYR A O 1
ATOM 1397 N N . SER A 1 204 ? -2.657 6.757 34.154 1.00 8.82 204 SER A N 1
ATOM 1398 C CA . SER A 1 204 ? -1.512 6.198 33.438 1.00 8.12 204 SER A CA 1
ATOM 1399 C C . SER A 1 204 ? -0.185 6.617 34.059 1.00 8.55 204 SER A C 1
ATOM 1400 O O . SER A 1 204 ? 0.226 7.774 33.949 1.00 8.79 204 SER A O 1
ATOM 1403 N N . ILE A 1 205 ? 0.496 5.667 34.690 1.00 8.71 205 ILE A N 1
ATOM 1404 C CA . ILE A 1 205 ? 1.771 5.949 35.339 1.00 8.50 205 ILE A CA 1
ATOM 1405 C C . ILE A 1 205 ? 2.556 4.646 35.467 1.00 9.22 205 ILE A C 1
ATOM 1406 O O . ILE A 1 205 ? 1.964 3.564 35.477 1.00 10.69 205 ILE A O 1
ATOM 1411 N N . ASN A 1 206 ? 3.881 4.736 35.540 1.00 9.87 206 ASN A N 1
ATOM 1412 C CA . ASN A 1 206 ? 4.677 3.530 35.744 1.00 9.02 206 ASN A CA 1
ATOM 1413 C C . ASN A 1 206 ? 4.588 3.295 37.248 1.00 8.56 206 ASN A C 1
ATOM 1414 O O . ASN A 1 206 ? 5.429 3.760 38.018 1.00 9.42 206 ASN A O 1
ATOM 1419 N N . GLU A 1 207 ? 3.551 2.576 37.664 1.00 8.78 207 GLU A N 1
ATOM 1420 C CA . GLU A 1 207 ? 3.327 2.329 39.079 1.00 9.10 207 GLU A CA 1
ATOM 1421 C C . GLU A 1 207 ? 4.401 1.475 39.728 1.00 9.25 207 GLU A C 1
ATOM 1422 O O . GLU A 1 207 ? 4.497 1.427 40.954 1.00 9.21 207 GLU A O 1
ATOM 1428 N N . GLY A 1 208 ? 5.207 0.806 38.908 1.00 10.11 208 GLY A N 1
ATOM 1429 C CA . GLY A 1 208 ? 6.280 -0.009 39.450 1.00 12.01 208 GLY A CA 1
ATOM 1430 C C . GLY A 1 208 ? 7.241 0.848 40.257 1.00 12.41 208 GLY A C 1
ATOM 1431 O O . GLY A 1 208 ? 7.875 0.364 41.194 1.00 13.95 208 GLY A O 1
ATOM 1432 N N . ASN A 1 209 ? 7.340 2.129 39.910 1.00 11.60 209 ASN A N 1
ATOM 1433 C CA . ASN A 1 209 ? 8.238 3.036 40.620 1.00 11.88 209 ASN A CA 1
ATOM 1434 C C . ASN A 1 209 ? 7.585 3.769 41.784 1.00 11.28 209 ASN A C 1
ATOM 1435 O O . ASN A 1 209 ? 8.092 4.786 42.246 1.00 11.53 209 ASN A O 1
ATOM 1440 N N . TYR A 1 210 ? 6.465 3.232 42.255 1.00 9.92 210 TYR A N 1
ATOM 1441 C CA . TYR A 1 210 ? 5.721 3.806 43.369 1.00 10.35 210 TYR A CA 1
ATOM 1442 C C . TYR A 1 210 ? 6.603 4.339 44.504 1.00 10.59 210 TYR A C 1
ATOM 1443 O O . TYR A 1 210 ? 6.491 5.498 44.898 1.00 10.73 210 TYR A O 1
ATOM 1452 N N . ILE A 1 211 ? 7.486 3.492 45.024 1.00 11.29 211 ILE A N 1
ATOM 1453 C CA . ILE A 1 211 ? 8.352 3.869 46.140 1.00 12.47 211 ILE A CA 1
ATOM 1454 C C . ILE A 1 211 ? 9.309 5.031 45.857 1.00 12.60 211 ILE A C 1
ATOM 1455 O O . ILE A 1 211 ? 9.809 5.665 46.788 1.00 14.97 211 ILE A O 1
ATOM 1460 N N . LYS A 1 212 ? 9.552 5.317 44.582 1.00 11.57 212 LYS A N 1
ATOM 1461 C CA . LYS A 1 212 ? 10.469 6.390 44.196 1.00 12.25 212 LYS A CA 1
ATOM 1462 C C . LYS A 1 212 ? 9.792 7.741 44.007 1.00 10.77 212 LYS A C 1
ATOM 1463 O O . LYS A 1 212 ? 10.466 8.767 43.927 1.00 12.20 212 LYS A O 1
ATOM 1469 N N . PHE A 1 213 ? 8.467 7.745 43.935 1.00 10.50 213 PHE A N 1
ATOM 1470 C CA . PHE A 1 213 ? 7.728 8.978 43.694 1.00 9.79 213 PHE A CA 1
ATOM 1471 C C . PHE A 1 213 ? 7.532 9.876 44.903 1.00 9.89 213 PHE A C 1
ATOM 1472 O O . PHE A 1 213 ? 7.639 9.435 46.044 1.00 10.35 213 PHE A O 1
ATOM 1480 N N . PRO A 1 214 ? 7.242 11.166 44.659 1.00 9.71 214 PRO A N 1
ATOM 1481 C CA . PRO A 1 214 ? 7.019 12.108 45.757 1.00 9.17 214 PRO A CA 1
ATOM 1482 C C . PRO A 1 214 ? 5.843 11.613 46.593 1.00 9.70 214 PRO A C 1
ATOM 1483 O O . PRO A 1 214 ? 4.955 10.916 46.081 1.00 10.28 214 PRO A O 1
ATOM 1487 N N . ASN A 1 215 ? 5.828 11.973 47.871 1.00 10.04 215 ASN A N 1
ATOM 1488 C CA . ASN A 1 215 ? 4.763 11.523 48.756 1.00 10.49 215 ASN A CA 1
ATOM 1489 C C . ASN A 1 215 ? 3.357 11.842 48.247 1.00 10.61 215 ASN A C 1
ATOM 1490 O O . ASN A 1 215 ? 2.455 11.013 48.365 1.00 10.14 215 ASN A O 1
ATOM 1495 N N . GLY A 1 216 ? 3.175 13.027 47.670 1.00 9.50 216 GLY A N 1
ATOM 1496 C CA . GLY A 1 216 ? 1.868 13.407 47.156 1.00 10.81 216 GLY A CA 1
ATOM 1497 C C . GLY A 1 216 ? 1.391 12.518 46.020 1.00 9.27 216 GLY A C 1
ATOM 1498 O O . GLY A 1 216 ? 0.198 12.230 45.898 1.00 9.91 216 GLY A O 1
ATOM 1499 N N . VAL A 1 217 ? 2.323 12.081 45.179 1.00 9.16 217 VAL A N 1
ATOM 1500 C CA . VAL A 1 217 ? 1.981 11.211 44.063 1.00 8.56 217 VAL A CA 1
ATOM 1501 C C . VAL A 1 217 ? 1.620 9.819 44.595 1.00 9.65 217 VAL A C 1
ATOM 1502 O O . VAL A 1 217 ? 0.678 9.188 44.111 1.00 9.06 217 VAL A O 1
ATOM 1506 N N . LYS A 1 218 ? 2.359 9.344 45.595 1.00 9.28 218 LYS A N 1
ATOM 1507 C CA . LYS A 1 218 ? 2.059 8.043 46.183 1.00 8.93 218 LYS A CA 1
ATOM 1508 C C . LYS A 1 218 ? 0.648 8.078 46.772 1.00 8.69 218 LYS A C 1
ATOM 1509 O O . LYS A 1 218 ? -0.146 7.152 46.574 1.00 9.15 218 LYS A O 1
ATOM 1515 N N . LYS A 1 219 ? 0.327 9.155 47.483 1.00 8.68 219 LYS A N 1
ATOM 1516 C CA . LYS A 1 219 ? -0.997 9.287 48.080 1.00 9.34 219 LYS A CA 1
ATOM 1517 C C . LYS A 1 219 ? -2.078 9.345 47.004 1.00 9.18 219 LYS A C 1
ATOM 1518 O O . LYS A 1 219 ? -3.159 8.783 47.177 1.00 9.78 219 LYS A O 1
ATOM 1524 N N . TYR A 1 220 ? -1.796 10.011 45.887 1.00 9.05 220 TYR A N 1
ATOM 1525 C CA . TYR A 1 220 ? -2.786 10.078 44.821 1.00 8.57 220 TYR A CA 1
ATOM 1526 C C . TYR A 1 220 ? -3.037 8.691 44.236 1.00 9.52 220 TYR A C 1
ATOM 1527 O O . TYR A 1 220 ? -4.177 8.328 43.953 1.00 8.81 220 TYR A O 1
ATOM 1536 N N . ILE A 1 221 ? -1.973 7.914 44.049 1.00 9.43 221 ILE A N 1
ATOM 1537 C CA . ILE A 1 221 ? -2.124 6.571 43.507 1.00 9.30 221 ILE A CA 1
ATOM 1538 C C . ILE A 1 221 ? -3.047 5.752 44.408 1.00 9.13 221 ILE A C 1
ATOM 1539 O O . ILE A 1 221 ? -3.926 5.047 43.919 1.00 9.16 221 ILE A O 1
ATOM 1544 N N . LYS A 1 222 ? -2.860 5.849 45.720 1.00 9.32 222 LYS A N 1
ATOM 1545 C CA . LYS A 1 222 ? -3.725 5.125 46.652 1.00 9.25 222 LYS A CA 1
ATOM 1546 C C . LYS A 1 222 ? -5.163 5.637 46.522 1.00 10.16 222 LYS A C 1
ATOM 1547 O O . LYS A 1 222 ? -6.119 4.872 46.598 1.00 11.19 222 LYS A O 1
ATOM 1553 N N . PHE A 1 223 ? -5.305 6.944 46.337 1.00 8.88 223 PHE A N 1
ATOM 1554 C CA . PHE A 1 223 ? -6.619 7.564 46.171 1.00 10.34 223 PHE A CA 1
ATOM 1555 C C . PHE A 1 223 ? -7.320 6.945 44.954 1.00 9.88 223 PHE A C 1
ATOM 1556 O O . PHE A 1 223 ? -8.523 6.669 44.985 1.00 9.87 223 PHE A O 1
ATOM 1564 N N . CYS A 1 224 ? -6.560 6.709 43.887 1.00 8.52 224 CYS A N 1
ATOM 1565 C CA . CYS A 1 224 ? -7.102 6.125 42.661 1.00 8.55 224 CYS A CA 1
ATOM 1566 C C . CYS A 1 224 ? -7.617 4.711 42.860 1.00 8.93 224 CYS A C 1
ATOM 1567 O O . CYS A 1 224 ? -8.481 4.254 42.112 1.00 9.80 224 CYS A O 1
ATOM 1570 N N . GLN A 1 225 ? -7.075 4.022 43.862 1.00 9.43 225 GLN A N 1
ATOM 1571 C CA . GLN A 1 225 ? -7.445 2.637 44.121 1.00 9.90 225 GLN A CA 1
ATOM 1572 C C . GLN A 1 225 ? -8.535 2.437 45.161 1.00 10.55 225 GLN A C 1
ATOM 1573 O O . GLN A 1 225 ? -8.910 1.301 45.445 1.00 10.09 225 GLN A O 1
ATOM 1579 N N . GLU A 1 226 ? -9.046 3.522 45.735 1.00 10.90 226 GLU A N 1
ATOM 1580 C CA . GLU A 1 226 ? -10.106 3.397 46.732 1.00 11.35 226 GLU A CA 1
ATOM 1581 C C . GLU A 1 226 ? -11.407 2.961 46.071 1.00 11.43 226 GLU A C 1
ATOM 1582 O O . GLU A 1 226 ? -11.579 3.093 44.860 1.00 11.58 226 GLU A O 1
ATOM 1588 N N . GLU A 1 227 ? -12.317 2.436 46.885 1.00 12.45 227 GLU A N 1
ATOM 1589 C CA . GLU A 1 227 ? -13.621 2.015 46.402 1.00 14.49 227 GLU A CA 1
ATOM 1590 C C . GLU A 1 227 ? -14.612 3.149 46.649 1.00 14.13 227 GLU A C 1
ATOM 1591 O O . GLU A 1 227 ? -14.908 3.491 47.795 1.00 16.43 227 GLU A O 1
ATOM 1597 N N . ASP A 1 228 ? -15.099 3.741 45.565 1.00 13.36 228 ASP A N 1
ATOM 1598 C CA . ASP A 1 228 ? -16.070 4.830 45.637 1.00 13.50 228 ASP A CA 1
ATOM 1599 C C . ASP A 1 228 ? -16.764 4.950 44.287 1.00 15.19 228 ASP A C 1
ATOM 1600 O O . ASP A 1 228 ? -16.363 5.735 43.430 1.00 15.65 228 ASP A O 1
ATOM 1605 N N . LYS A 1 229 ? -17.807 4.150 44.103 1.00 17.78 229 LYS A N 1
ATOM 1606 C CA . LYS A 1 229 ? -18.551 4.142 42.853 1.00 20.01 229 LYS A CA 1
ATOM 1607 C C . LYS A 1 229 ? -19.063 5.517 42.439 1.00 19.47 229 LYS A C 1
ATOM 1608 O O . LYS A 1 229 ? -19.142 5.818 41.247 1.00 19.61 229 LYS A O 1
ATOM 1614 N N . SER A 1 230 ? -19.400 6.353 43.417 1.00 19.97 230 SER A N 1
ATOM 1615 C CA . SER A 1 230 ? -19.917 7.685 43.125 1.00 20.74 230 SER A CA 1
ATOM 1616 C C . SER A 1 230 ? -18.945 8.512 42.291 1.00 20.37 230 SER A C 1
ATOM 1617 O O . SER A 1 230 ? -19.356 9.425 41.576 1.00 21.10 230 SER A O 1
ATOM 1620 N N . THR A 1 231 ? -17.655 8.199 42.386 1.00 18.33 231 THR A N 1
ATOM 1621 C CA . THR A 1 231 ? -16.658 8.922 41.609 1.00 17.46 231 THR A CA 1
ATOM 1622 C C . THR A 1 231 ? -15.893 7.980 40.682 1.00 16.32 231 THR A C 1
ATOM 1623 O O . THR A 1 231 ? -14.758 8.254 40.298 1.00 16.19 231 THR A O 1
ATOM 1627 N N . ASN A 1 232 ? -16.531 6.867 40.333 1.00 16.30 232 ASN A N 1
ATOM 1628 C CA . ASN A 1 232 ? -15.950 5.887 39.423 1.00 16.29 232 ASN A CA 1
ATOM 1629 C C . ASN A 1 232 ? -14.630 5.282 39.887 1.00 15.27 232 ASN A C 1
ATOM 1630 O O . ASN A 1 232 ? -13.769 4.959 39.070 1.00 15.13 232 ASN A O 1
ATOM 1635 N N . ARG A 1 233 ? -14.472 5.121 41.193 1.00 13.78 233 ARG A N 1
ATOM 1636 C CA . ARG A 1 233 ? -13.254 4.534 41.728 1.00 12.66 233 ARG A CA 1
ATOM 1637 C C . ARG A 1 233 ? -13.542 3.150 42.302 1.00 11.89 233 ARG A C 1
ATOM 1638 O O . ARG A 1 233 ? -14.631 2.894 42.820 1.00 13.31 233 ARG A O 1
ATOM 1646 N N . PRO A 1 234 ? -12.556 2.243 42.249 1.00 11.07 234 PRO A N 1
ATOM 1647 C CA . PRO A 1 234 ? -11.212 2.445 41.699 1.00 10.81 234 PRO A CA 1
ATOM 1648 C C . PRO A 1 234 ? -11.131 2.693 40.199 1.00 10.76 234 PRO A C 1
ATOM 1649 O O . PRO A 1 234 ? -11.909 2.154 39.416 1.00 12.04 234 PRO A O 1
ATOM 1653 N N . TYR A 1 235 ? -10.166 3.516 39.809 1.00 9.84 235 TYR A N 1
ATOM 1654 C CA . TYR A 1 235 ? -9.962 3.817 38.405 1.00 8.57 235 TYR A CA 1
ATOM 1655 C C . TYR A 1 235 ? -9.293 2.644 37.707 1.00 10.46 235 TYR A C 1
ATOM 1656 O O . TYR A 1 235 ? -8.724 1.759 38.348 1.00 11.99 235 TYR A O 1
ATOM 1665 N N . THR A 1 236 ? -9.369 2.667 36.385 1.00 10.94 236 THR A N 1
ATOM 1666 C CA . THR A 1 236 ? -8.748 1.665 35.540 1.00 10.59 236 THR A CA 1
ATOM 1667 C C . THR A 1 236 ? -7.329 2.148 35.286 1.00 10.19 236 THR A C 1
ATOM 1668 O O . THR A 1 236 ? -7.089 3.350 35.150 1.00 11.24 236 THR A O 1
ATOM 1672 N N . SER A 1 237 ? -6.391 1.214 35.233 1.00 9.81 237 SER A N 1
ATOM 1673 C CA . SER A 1 237 ? -5.005 1.554 34.962 1.00 10.69 237 SER A CA 1
ATOM 1674 C C . SER A 1 237 ? -4.657 1.178 33.523 1.00 10.31 237 SER A C 1
ATOM 1675 O O . SER A 1 237 ? -5.060 0.127 33.033 1.00 10.76 237 SER A O 1
ATOM 1678 N N . ARG A 1 238 ? -3.931 2.054 32.842 1.00 10.01 238 ARG A N 1
ATOM 1679 C CA . ARG A 1 238 ? -3.483 1.803 31.476 1.00 11.48 238 ARG A CA 1
ATOM 1680 C C . ARG A 1 238 ? -2.180 2.567 31.304 1.00 11.99 238 ARG A C 1
ATOM 1681 O O . ARG A 1 238 ? -2.131 3.771 31.545 1.00 12.83 238 ARG A O 1
ATOM 1689 N N . TYR A 1 239 ? -1.122 1.866 30.912 1.00 10.70 239 TYR A N 1
ATOM 1690 C CA . TYR A 1 239 ? 0.168 2.508 30.700 1.00 10.41 239 TYR A CA 1
ATOM 1691 C C . TYR A 1 239 ? 0.917 1.793 29.592 1.00 10.42 239 TYR A C 1
ATOM 1692 O O . TYR A 1 239 ? 1.555 0.759 29.812 1.00 10.92 239 TYR A O 1
ATOM 1701 N N . ILE A 1 240 ? 0.818 2.349 28.394 1.00 9.78 240 ILE A N 1
ATOM 1702 C CA . ILE A 1 240 ? 1.476 1.790 27.230 1.00 11.69 240 ILE A CA 1
ATOM 1703 C C . ILE A 1 240 ? 2.981 2.013 27.304 1.00 12.59 240 ILE A C 1
ATOM 1704 O O . ILE A 1 240 ? 3.762 1.191 26.827 1.00 15.79 240 ILE A O 1
ATOM 1709 N N . GLY A 1 241 ? 3.385 3.122 27.913 1.00 14.47 241 GLY A N 1
ATOM 1710 C CA . GLY A 1 241 ? 4.802 3.421 28.019 1.00 15.92 241 GLY A CA 1
ATOM 1711 C C . GLY A 1 241 ? 5.247 4.374 26.926 1.00 16.47 241 GLY A C 1
ATOM 1712 O O . GLY A 1 241 ? 6.441 4.569 26.703 1.00 18.84 241 GLY A O 1
ATOM 1713 N N . SER A 1 242 ? 4.276 4.958 26.234 1.00 15.50 242 SER A N 1
ATOM 1714 C CA . SER A 1 242 ? 4.546 5.913 25.167 1.00 15.55 242 SER A CA 1
ATOM 1715 C C . SER A 1 242 ? 3.718 7.151 25.453 1.00 14.15 242 SER A C 1
ATOM 1716 O O . SER A 1 242 ? 2.492 7.089 25.454 1.00 15.08 242 SER A O 1
ATOM 1719 N N . LEU A 1 243 ? 4.392 8.271 25.694 1.00 13.11 243 LEU A N 1
ATOM 1720 C CA . LEU A 1 243 ? 3.719 9.530 25.993 1.00 12.34 243 LEU A CA 1
ATOM 1721 C C . LEU A 1 243 ? 2.588 9.828 25.004 1.00 11.91 243 LEU A C 1
ATOM 1722 O O . LEU A 1 243 ? 1.453 10.095 25.403 1.00 12.59 243 LEU A O 1
ATOM 1727 N N . VAL A 1 244 ? 2.896 9.786 23.711 1.00 11.87 244 VAL A N 1
ATOM 1728 C CA . VAL A 1 244 ? 1.895 10.078 22.695 1.00 12.72 244 VAL A CA 1
ATOM 1729 C C . VAL A 1 244 ? 0.715 9.109 22.714 1.00 11.1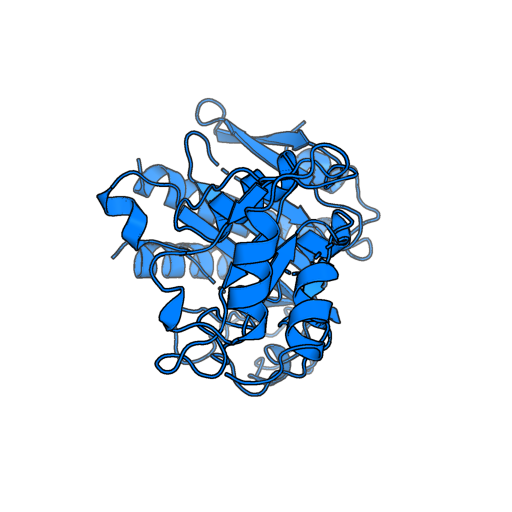1 244 VAL A C 1
ATOM 1730 O O . VAL A 1 244 ? -0.442 9.530 22.650 1.00 12.10 244 VAL A O 1
ATOM 1734 N N . ALA A 1 245 ? 1.004 7.814 22.810 1.00 11.15 245 ALA A N 1
ATOM 1735 C CA . ALA A 1 245 ? -0.051 6.806 22.819 1.00 10.55 245 ALA A CA 1
ATOM 1736 C C . ALA A 1 245 ? -0.949 6.913 24.049 1.00 9.76 245 ALA A C 1
ATOM 1737 O O . ALA A 1 245 ? -2.175 6.851 23.938 1.00 10.29 245 ALA A O 1
ATOM 1739 N N . ASP A 1 246 ? -0.349 7.071 25.222 1.00 9.03 246 ASP A N 1
ATOM 1740 C CA . ASP A 1 246 ? -1.136 7.187 26.444 1.00 10.10 246 ASP A CA 1
ATOM 1741 C C . ASP A 1 246 ? -1.938 8.485 26.450 1.00 9.50 246 ASP A C 1
ATOM 1742 O O . ASP A 1 246 ? -3.097 8.514 26.863 1.00 11.02 246 ASP A O 1
ATOM 1747 N N . PHE A 1 247 ? -1.315 9.559 25.982 1.00 9.11 247 PHE A N 1
ATOM 1748 C CA . PHE A 1 247 ? -1.977 10.857 25.915 1.00 9.59 247 PHE A CA 1
ATOM 1749 C C . PHE A 1 247 ? -3.190 10.772 24.995 1.00 10.04 247 PHE A C 1
ATOM 1750 O O . PHE A 1 247 ? -4.277 11.239 25.329 1.00 10.58 247 PHE A O 1
ATOM 1758 N N . HIS A 1 248 ? -2.986 10.172 23.829 1.00 9.87 248 HIS A N 1
ATOM 1759 C CA . HIS A 1 248 ? -4.041 10.030 22.839 1.00 10.67 248 HIS A CA 1
ATOM 1760 C C . HIS A 1 248 ? -5.237 9.256 23.397 1.00 10.50 248 HIS A C 1
ATOM 1761 O O . HIS A 1 248 ? -6.383 9.678 23.254 1.00 11.40 248 HIS A O 1
ATOM 1768 N N . ARG A 1 249 ? -4.976 8.119 24.035 1.00 11.22 249 ARG A N 1
ATOM 1769 C CA . ARG A 1 249 ? -6.067 7.337 24.600 1.00 10.98 249 ARG A CA 1
ATOM 1770 C C . ARG A 1 249 ? -6.827 8.141 25.658 1.00 10.48 249 ARG A C 1
ATOM 1771 O O . ARG A 1 249 ? -8.056 8.182 25.652 1.00 11.88 249 ARG A O 1
ATOM 1779 N N . ASN A 1 250 ? -6.093 8.782 26.564 1.00 11.77 250 ASN A N 1
ATOM 1780 C CA . ASN A 1 250 ? -6.727 9.561 27.624 1.00 10.71 250 ASN A CA 1
ATOM 1781 C C . ASN A 1 250 ? -7.534 10.744 27.102 1.00 11.23 250 ASN A C 1
ATOM 1782 O O . ASN A 1 250 ? -8.514 11.153 27.721 1.00 10.69 250 ASN A O 1
ATOM 1787 N N . LEU A 1 251 ? -7.122 11.293 25.966 1.00 11.10 251 LEU A N 1
ATOM 1788 C CA . LEU A 1 251 ? -7.839 12.411 25.375 1.00 12.13 251 LEU A CA 1
ATOM 1789 C C . LEU A 1 251 ? -9.206 11.941 24.874 1.00 14.68 251 LEU A C 1
ATOM 1790 O O . LEU A 1 251 ? -10.215 12.623 25.045 1.00 15.60 251 LEU A O 1
ATOM 1795 N N . LEU A 1 252 ? -9.230 10.760 24.270 1.00 13.66 252 LEU A N 1
ATOM 1796 C CA . LEU A 1 252 ? -10.464 10.204 23.732 1.00 14.66 252 LEU A CA 1
ATOM 1797 C C . LEU A 1 252 ? -11.400 9.599 24.771 1.00 14.63 252 LEU A C 1
ATOM 1798 O O . LEU A 1 252 ? -12.616 9.759 24.687 1.00 17.03 252 LEU A O 1
ATOM 1803 N N . LYS A 1 253 ? -10.834 8.919 25.761 1.00 13.21 253 LYS A N 1
ATOM 1804 C CA . LYS A 1 253 ? -11.649 8.255 26.767 1.00 13.74 253 LYS A CA 1
ATOM 1805 C C . LYS A 1 253 ? -11.683 8.917 28.134 1.00 12.98 253 LYS A C 1
ATOM 1806 O O . LYS A 1 253 ? -12.487 8.538 28.989 1.00 14.06 253 LYS A O 1
ATOM 1812 N N . GLY A 1 254 ? -10.825 9.914 28.330 1.00 11.82 254 GLY A N 1
ATOM 1813 C CA . GLY A 1 254 ? -10.750 10.580 29.615 1.00 11.52 254 GLY A CA 1
ATOM 1814 C C . GLY A 1 254 ? -9.696 9.890 30.462 1.00 10.36 254 GLY A C 1
ATOM 1815 O O . GLY A 1 254 ? -9.514 8.676 30.375 1.00 12.50 254 GLY A O 1
ATOM 1816 N N . GLY A 1 255 ? -8.991 10.660 31.279 1.00 10.21 255 GLY A N 1
ATOM 1817 C CA . GLY A 1 255 ? -7.965 10.072 32.117 1.00 9.52 255 GLY A CA 1
ATOM 1818 C C . GLY A 1 255 ? -6.871 11.052 32.457 1.00 9.33 255 GLY A C 1
ATOM 1819 O O . GLY A 1 255 ? -6.965 12.237 32.143 1.00 10.27 255 GLY A O 1
ATOM 1820 N N . ILE A 1 256 ? -5.829 10.548 33.107 1.00 7.83 256 ILE A N 1
ATOM 1821 C CA . ILE A 1 256 ? -4.703 11.370 33.497 1.00 9.34 256 ILE A CA 1
ATOM 1822 C C . ILE A 1 256 ? -3.407 10.607 33.292 1.00 9.08 256 ILE A C 1
ATOM 1823 O O . ILE A 1 256 ? -3.336 9.400 33.537 1.00 9.53 256 ILE A O 1
ATOM 1828 N N . TYR A 1 257 ? -2.398 11.318 32.808 1.00 7.93 257 TYR A N 1
ATOM 1829 C CA . TYR A 1 257 ? -1.086 10.744 32.569 1.00 7.80 257 TYR A CA 1
ATOM 1830 C C . TYR A 1 257 ? -0.138 11.404 33.551 1.00 8.48 257 TYR A C 1
ATOM 1831 O O . TYR A 1 257 ? -0.144 12.632 33.702 1.00 8.92 257 TYR A O 1
ATOM 1840 N N . LEU A 1 258 ? 0.668 10.589 34.222 1.00 8.02 258 LEU A N 1
ATOM 1841 C CA . LEU A 1 258 ? 1.598 11.105 35.215 1.00 7.14 258 LEU A CA 1
ATOM 1842 C C . LEU A 1 258 ? 3.028 10.649 35.002 1.00 9.16 258 LEU A C 1
ATOM 1843 O O . LEU A 1 258 ? 3.284 9.464 34.820 1.00 8.82 258 LEU A O 1
ATOM 1848 N N . TYR A 1 259 ? 3.960 11.593 35.006 1.00 7.93 259 TYR A N 1
ATOM 1849 C CA . TYR A 1 259 ? 5.367 11.227 34.922 1.00 8.36 259 TYR A CA 1
ATOM 1850 C C . TYR A 1 259 ? 6.041 12.119 35.949 1.00 8.80 259 TYR A C 1
ATOM 1851 O O . TYR A 1 259 ? 6.528 13.211 35.638 1.00 8.45 259 TYR A O 1
ATOM 1860 N N . PRO A 1 260 ? 6.062 11.663 37.208 1.00 8.44 260 PRO A N 1
ATOM 1861 C CA . PRO A 1 260 ? 6.658 12.403 38.321 1.00 8.57 260 PRO A CA 1
ATOM 1862 C C . PRO A 1 260 ? 8.173 12.401 38.346 1.00 8.41 260 PRO A C 1
ATOM 1863 O O . PRO A 1 260 ? 8.830 11.768 37.528 1.00 10.19 260 PRO A O 1
ATOM 1867 N N . SER A 1 261 ? 8.710 13.133 39.312 1.00 10.08 261 SER A N 1
ATOM 1868 C CA . SER A 1 261 ? 10.141 13.191 39.518 1.00 10.38 261 SER A CA 1
ATOM 1869 C C . SER A 1 261 ? 10.499 11.984 40.382 1.00 11.65 261 SER A C 1
ATOM 1870 O O . SER A 1 261 ? 9.621 11.347 40.979 1.00 12.99 261 SER A O 1
ATOM 1873 N N . THR A 1 262 ? 11.789 11.668 40.420 1.00 11.26 262 THR A N 1
ATOM 1874 C CA . THR A 1 262 ? 12.323 10.569 41.224 1.00 12.54 262 THR A CA 1
ATOM 1875 C C . THR A 1 262 ? 13.728 11.011 41.606 1.00 14.39 262 THR A C 1
ATOM 1876 O O . THR A 1 262 ? 14.207 12.030 41.113 1.00 14.34 262 THR A O 1
ATOM 1880 N N . ALA A 1 263 ? 14.394 10.260 42.475 1.00 14.65 263 ALA A N 1
ATOM 1881 C CA . ALA A 1 263 ? 15.752 10.628 42.861 1.00 15.34 263 ALA A CA 1
ATOM 1882 C C . ALA A 1 263 ? 16.656 10.654 41.626 1.00 15.82 263 ALA A C 1
ATOM 1883 O O . ALA A 1 263 ? 17.554 11.488 41.525 1.00 18.49 263 ALA A O 1
ATOM 1885 N N . SER A 1 264 ? 16.413 9.746 40.686 1.00 15.77 264 SER A N 1
ATOM 1886 C CA . SER A 1 264 ? 17.211 9.679 39.462 1.00 17.37 264 SER A CA 1
ATOM 1887 C C . SER A 1 264 ? 16.938 10.855 38.527 1.00 17.27 264 SER A C 1
ATOM 1888 O O . SER A 1 264 ? 17.811 11.268 37.763 1.00 16.90 264 SER A O 1
ATOM 1891 N N . HIS A 1 265 ? 15.716 11.378 38.584 1.00 15.42 265 HIS A N 1
ATOM 1892 C CA . HIS A 1 265 ? 15.305 12.521 37.767 1.00 14.40 265 HIS A CA 1
ATOM 1893 C C . HIS A 1 265 ? 14.527 13.449 38.695 1.00 12.82 265 HIS A C 1
ATOM 1894 O O . HIS A 1 265 ? 13.298 13.504 38.653 1.00 11.12 265 HIS A O 1
ATOM 1901 N N . PRO A 1 266 ? 15.245 14.205 39.541 1.00 12.44 266 PRO A N 1
ATOM 1902 C CA . PRO A 1 266 ? 14.711 15.151 40.529 1.00 12.83 266 PRO A CA 1
ATOM 1903 C C . PRO A 1 266 ? 13.733 16.198 40.027 1.00 11.44 266 PRO A C 1
ATOM 1904 O O . PRO A 1 266 ? 12.909 16.700 40.793 1.00 13.39 266 PRO A O 1
ATOM 1908 N N . ASP A 1 267 ? 13.834 16.538 38.751 1.00 11.65 267 ASP A N 1
ATOM 1909 C CA . ASP A 1 267 ? 12.947 17.535 38.176 1.00 11.13 267 ASP A CA 1
ATOM 1910 C C . ASP A 1 267 ? 12.165 16.957 37.015 1.00 11.26 267 ASP A C 1
ATOM 1911 O O . ASP A 1 267 ? 11.827 17.660 36.064 1.00 12.79 267 ASP A O 1
ATOM 1916 N N . GLY A 1 268 ? 11.868 15.663 37.120 1.00 10.55 268 GLY A N 1
ATOM 1917 C CA . GLY A 1 268 ? 11.113 14.982 36.083 1.00 11.29 268 GLY A CA 1
ATOM 1918 C C . GLY A 1 268 ? 12.003 14.384 35.017 1.00 10.99 268 GLY A C 1
ATOM 1919 O O . GLY A 1 268 ? 13.212 14.631 34.991 1.00 11.73 268 GLY A O 1
ATOM 1920 N N . LYS A 1 269 ? 11.411 13.586 34.132 1.00 10.10 269 LYS A N 1
ATOM 1921 C CA . LYS A 1 269 ? 12.169 12.969 33.054 1.00 11.51 269 LYS A CA 1
ATOM 1922 C C . LYS A 1 269 ? 11.809 13.574 31.695 1.00 11.76 269 LYS A C 1
ATOM 1923 O O . LYS A 1 269 ? 12.681 13.776 30.848 1.00 14.07 269 LYS A O 1
ATOM 1929 N N . LEU A 1 270 ? 10.531 13.876 31.491 1.00 9.26 270 LEU A N 1
ATOM 1930 C CA . LEU A 1 270 ? 10.095 14.434 30.218 1.00 9.83 270 LEU A CA 1
ATOM 1931 C C . LEU A 1 270 ? 10.708 15.799 29.933 1.00 9.38 270 LEU A C 1
ATOM 1932 O O . LEU A 1 270 ? 10.981 16.571 30.851 1.00 10.23 270 LEU A O 1
ATOM 1937 N N . ARG A 1 271 ? 10.928 16.082 28.651 1.00 9.26 271 ARG A N 1
ATOM 1938 C CA . ARG A 1 271 ? 11.508 17.353 28.225 1.00 10.26 271 ARG A CA 1
ATOM 1939 C C . ARG A 1 271 ? 10.441 18.433 28.236 1.00 10.13 271 ARG A C 1
ATOM 1940 O O . ARG A 1 271 ? 9.376 18.278 27.637 1.00 9.93 271 ARG A O 1
ATOM 1948 N N . LEU A 1 272 ? 10.727 19.543 28.904 1.00 9.02 272 LEU A N 1
ATOM 1949 C CA . LEU A 1 272 ? 9.758 20.624 28.976 1.00 10.34 272 LEU A CA 1
ATOM 1950 C C . LEU A 1 272 ? 9.400 21.196 27.612 1.00 10.72 272 LEU A C 1
ATOM 1951 O O . LEU A 1 272 ? 8.229 21.413 27.308 1.00 10.68 272 LEU A O 1
ATOM 1956 N N . LEU A 1 273 ? 10.412 21.426 26.786 1.00 11.20 273 LEU A N 1
ATOM 1957 C CA . LEU A 1 273 ? 10.202 22.036 25.482 1.00 12.36 273 LEU A CA 1
ATOM 1958 C C . LEU A 1 273 ? 9.757 21.115 24.353 1.00 12.49 273 LEU A C 1
ATOM 1959 O O . LEU A 1 273 ? 8.912 21.495 23.536 1.00 15.42 273 LEU A O 1
ATOM 1964 N N . TYR A 1 274 ? 10.311 19.907 24.305 1.00 11.62 274 TYR A N 1
ATOM 1965 C CA . TYR A 1 274 ? 9.982 18.967 23.234 1.00 11.32 274 TYR A CA 1
ATOM 1966 C C . TYR A 1 274 ? 8.786 18.064 23.490 1.00 11.87 274 TYR A C 1
ATOM 1967 O O . TYR A 1 274 ? 8.248 17.466 22.553 1.00 12.85 274 TYR A O 1
ATOM 1976 N N . GLU A 1 275 ? 8.366 17.962 24.745 1.00 10.11 275 GLU A N 1
ATOM 1977 C CA . GLU A 1 275 ? 7.251 17.089 25.085 1.00 10.25 275 GLU A CA 1
ATOM 1978 C C . GLU A 1 275 ? 6.151 17.762 25.895 1.00 11.14 275 GLU A C 1
ATOM 1979 O O . GLU A 1 275 ? 5.006 17.829 25.460 1.00 9.70 275 GLU A O 1
ATOM 1985 N N . CYS A 1 276 ? 6.499 18.277 27.068 1.00 9.02 276 CYS A N 1
ATOM 1986 C CA . CYS A 1 276 ? 5.504 18.894 27.933 1.00 9.23 276 CYS A CA 1
ATOM 1987 C C . CYS A 1 276 ? 4.738 20.062 27.328 1.00 8.88 276 CYS A C 1
ATOM 1988 O O . CYS A 1 276 ? 3.508 20.069 27.345 1.00 8.94 276 CYS A O 1
ATOM 1991 N N . ASN A 1 277 ? 5.447 21.053 26.796 1.00 8.52 277 ASN A N 1
ATOM 1992 C CA . ASN A 1 277 ? 4.757 22.213 26.242 1.00 8.66 277 ASN A CA 1
ATOM 1993 C C . ASN A 1 277 ? 3.773 21.906 25.118 1.00 8.68 277 ASN A C 1
ATOM 1994 O O . ASN A 1 277 ? 2.618 22.328 25.179 1.00 8.88 277 ASN A O 1
ATOM 1999 N N . PRO A 1 278 ? 4.204 21.178 24.074 1.00 8.79 278 PRO A N 1
ATOM 2000 C CA . PRO A 1 278 ? 3.228 20.896 23.015 1.00 10.11 278 PRO A CA 1
ATOM 2001 C C . PRO A 1 278 ? 2.039 20.073 23.516 1.00 8.83 278 PRO A C 1
ATOM 2002 O O . PRO A 1 278 ? 0.893 20.360 23.170 1.00 9.13 278 PRO A O 1
ATOM 2014 N N . ALA A 1 280 ? 0.838 20.020 26.500 1.00 8.17 280 ALA A N 1
ATOM 2015 C CA . ALA A 1 280 ? 0.054 20.850 27.408 1.00 7.13 280 ALA A CA 1
ATOM 2016 C C . ALA A 1 280 ? -0.885 21.759 26.599 1.00 8.09 280 ALA A C 1
ATOM 2017 O O . ALA A 1 280 ? -2.034 21.979 26.979 1.00 9.00 280 ALA A O 1
ATOM 2019 N N . PHE A 1 281 ? -0.384 22.285 25.485 1.00 9.10 281 PHE A N 1
ATOM 2020 C CA . PHE A 1 281 ? -1.170 23.154 24.610 1.00 10.51 281 PHE A CA 1
ATOM 2021 C C . PHE A 1 281 ? -2.358 22.341 24.083 1.00 9.98 281 PHE A C 1
ATOM 2022 O O . PHE A 1 281 ? -3.505 22.792 24.112 1.00 10.51 281 PHE A O 1
ATOM 2030 N N . LEU A 1 282 ? -2.079 21.134 23.607 1.00 10.09 282 LEU A N 1
ATOM 2031 C CA . LEU A 1 282 ? -3.134 20.264 23.103 1.00 9.32 282 LEU A CA 1
ATOM 2032 C C . LEU A 1 282 ? -4.138 19.942 24.206 1.00 9.77 282 LEU A C 1
ATOM 2033 O O . LEU A 1 282 ? -5.352 20.022 23.998 1.00 9.80 282 LEU A O 1
ATOM 2038 N N . ALA A 1 283 ? -3.636 19.580 25.383 1.00 9.31 283 ALA A N 1
ATOM 2039 C CA . ALA A 1 283 ? -4.506 19.242 26.500 1.00 9.38 283 ALA A CA 1
ATOM 2040 C C . ALA A 1 283 ? -5.435 20.389 26.864 1.00 10.57 283 ALA A C 1
ATOM 2041 O O . ALA A 1 283 ? -6.633 20.183 27.033 1.00 10.75 283 ALA A O 1
ATOM 2043 N N . GLU A 1 284 ? -4.892 21.596 26.974 1.00 9.38 284 GLU A N 1
ATOM 2044 C CA . GLU A 1 284 ? -5.724 22.741 27.322 1.00 10.34 284 GLU A CA 1
ATOM 2045 C C . GLU A 1 284 ? -6.760 23.045 26.249 1.00 11.12 284 GLU 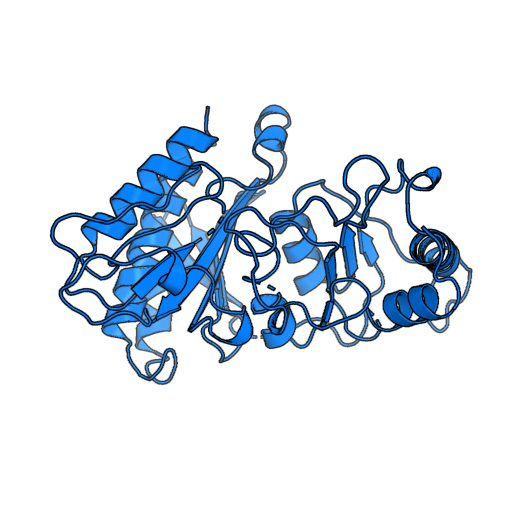A C 1
ATOM 2046 O O . GLU A 1 284 ? -7.903 23.379 26.562 1.00 11.32 284 GLU A O 1
ATOM 2052 N N . GLN A 1 285 ? -6.369 22.916 24.987 1.00 11.04 285 GLN A N 1
ATOM 2053 C CA . GLN A 1 285 ? -7.294 23.181 23.891 1.00 11.21 285 GLN A CA 1
ATOM 2054 C C . GLN A 1 285 ? -8.432 22.164 23.843 1.00 12.54 285 GLN A C 1
ATOM 2055 O O . GLN A 1 285 ? -9.481 22.421 23.250 1.00 14.49 285 GLN A O 1
ATOM 2061 N N . ALA A 1 286 ? -8.225 21.011 24.473 1.00 11.35 286 ALA A N 1
ATOM 2062 C CA . ALA A 1 286 ? -9.242 19.966 24.515 1.00 11.13 286 ALA A CA 1
ATOM 2063 C C . ALA A 1 286 ? -10.069 20.057 25.799 1.00 10.34 286 ALA A C 1
ATOM 2064 O O . ALA A 1 286 ? -10.929 19.211 26.055 1.00 13.02 286 ALA A O 1
ATOM 2066 N N . GLY A 1 287 ? -9.798 21.083 26.602 1.00 11.19 287 GLY A N 1
ATOM 2067 C CA . GLY A 1 287 ? -10.535 21.277 27.838 1.00 11.81 287 GLY A CA 1
ATOM 2068 C C . GLY A 1 287 ? -9.899 20.653 29.067 1.00 11.71 287 GLY A C 1
ATOM 2069 O O . GLY A 1 287 ? -10.516 20.615 30.132 1.00 11.49 287 GLY A O 1
ATOM 2070 N N . GLY A 1 288 ? -8.667 20.174 28.921 1.00 11.12 288 GLY A N 1
ATOM 2071 C CA . GLY A 1 288 ? -7.971 19.550 30.030 1.00 10.37 288 GLY A CA 1
ATOM 2072 C C . GLY A 1 288 ? -6.996 20.475 30.727 1.00 9.57 288 GLY A C 1
ATOM 2073 O O . GLY A 1 288 ? -6.992 21.683 30.493 1.00 10.82 288 GLY A O 1
ATOM 2074 N N . LYS A 1 289 ? -6.155 19.890 31.573 1.00 9.08 289 LYS A N 1
ATOM 2075 C CA . LYS A 1 289 ? -5.171 20.637 32.346 1.00 9.33 289 LYS A CA 1
ATOM 2076 C C . LYS A 1 289 ? -3.800 19.967 32.236 1.00 8.70 289 LYS A C 1
ATOM 2077 O O . LYS A 1 289 ? -3.710 18.745 32.102 1.00 9.80 289 LYS A O 1
ATOM 2083 N N . ALA A 1 290 ? -2.740 20.769 32.297 1.00 8.33 290 ALA A N 1
ATOM 2084 C CA . ALA A 1 290 ? -1.370 20.268 32.219 1.00 8.37 290 ALA A CA 1
ATOM 2085 C C . ALA A 1 290 ? -0.535 21.016 33.254 1.00 8.59 290 ALA A C 1
ATOM 2086 O O . ALA A 1 290 ? -0.306 22.225 33.138 1.00 9.45 290 ALA A O 1
ATOM 2088 N N . SER A 1 291 ? -0.066 20.277 34.252 1.00 7.55 291 SER A N 1
ATOM 2089 C CA . SER A 1 291 ? 0.681 20.833 35.366 1.00 8.55 291 SER A CA 1
ATOM 2090 C C . SER A 1 291 ? 1.971 20.073 35.637 1.00 8.45 291 SER A C 1
ATOM 2091 O O . SER A 1 291 ? 2.150 18.954 35.157 1.00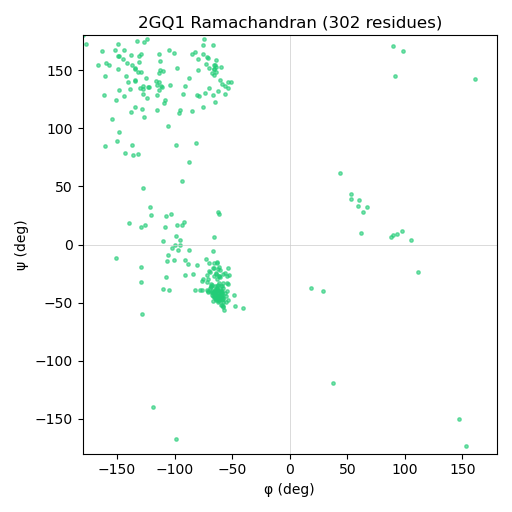 9.83 291 SER A O 1
ATOM 2094 N N . ASP A 1 292 ? 2.889 20.688 36.378 1.00 9.70 292 ASP A N 1
ATOM 2095 C CA . ASP A 1 292 ? 4.106 19.980 36.751 1.00 9.21 292 ASP A CA 1
ATOM 2096 C C . ASP A 1 292 ? 3.900 19.476 38.177 1.00 10.00 292 ASP A C 1
ATOM 2097 O O . ASP A 1 292 ? 4.808 18.925 38.796 1.00 10.24 292 ASP A O 1
ATOM 2102 N N . GLY A 1 293 ? 2.672 19.642 38.670 1.00 9.08 293 GLY A N 1
ATOM 2103 C CA . GLY A 1 293 ? 2.324 19.228 40.018 1.00 9.39 293 GLY A CA 1
ATOM 2104 C C . GLY A 1 293 ? 2.059 20.440 40.893 1.00 10.01 293 GLY A C 1
ATOM 2105 O O . GLY A 1 293 ? 1.340 20.353 41.889 1.00 10.39 293 GLY A O 1
ATOM 2106 N N . LYS A 1 294 ? 2.636 21.576 40.507 1.00 10.49 294 LYS A N 1
ATOM 2107 C CA . LYS A 1 294 ? 2.489 22.815 41.261 1.00 11.76 294 LYS A CA 1
ATOM 2108 C C . LYS A 1 294 ? 2.049 24.000 40.417 1.00 12.56 294 LYS A C 1
ATOM 2109 O O . LYS A 1 294 ? 1.341 24.884 40.902 1.00 14.84 294 LYS A O 1
ATOM 2115 N N . GLU A 1 295 ? 2.465 24.035 39.157 1.00 12.07 295 GLU A N 1
ATOM 2116 C CA . GLU A 1 295 ? 2.072 25.144 38.305 1.00 13.07 295 GLU A CA 1
ATOM 2117 C C . GLU A 1 295 ? 1.811 24.761 36.862 1.00 12.09 295 GLU A C 1
ATOM 2118 O O . GLU A 1 295 ? 2.149 23.664 36.414 1.00 11.50 295 GLU A O 1
ATOM 2124 N N . ARG A 1 296 ? 1.204 25.695 36.143 1.00 10.61 296 ARG A N 1
ATOM 2125 C CA . ARG A 1 296 ? 0.841 25.508 34.750 1.00 10.06 296 ARG A CA 1
ATOM 2126 C C . ARG A 1 296 ? 2.068 25.353 33.864 1.00 8.98 296 ARG A C 1
ATOM 2127 O O . ARG A 1 296 ? 2.931 26.227 33.818 1.00 10.17 296 ARG A O 1
ATOM 2135 N N . ILE A 1 297 ? 2.129 24.239 33.144 1.00 9.44 297 ILE A N 1
ATOM 2136 C CA . ILE A 1 297 ? 3.254 23.962 32.270 1.00 9.13 297 ILE A CA 1
ATOM 2137 C C . ILE A 1 297 ? 3.531 25.090 31.275 1.00 8.67 297 ILE A C 1
ATOM 2138 O O . ILE A 1 297 ? 4.672 25.528 31.130 1.00 9.35 297 ILE A O 1
ATOM 2143 N N . LEU A 1 298 ? 2.484 25.572 30.611 1.00 9.60 298 LEU A N 1
ATOM 2144 C CA . LEU A 1 298 ? 2.646 26.611 29.602 1.00 8.91 298 LEU A CA 1
ATOM 2145 C C . LEU A 1 298 ? 3.188 27.943 30.112 1.00 10.45 298 LEU A C 1
ATOM 2146 O O . LEU A 1 298 ? 3.642 28.767 29.317 1.00 11.24 298 LEU A O 1
ATOM 2151 N N . ASP A 1 299 ? 3.158 28.160 31.424 1.00 10.87 299 ASP A N 1
ATOM 2152 C CA . ASP A 1 299 ? 3.665 29.416 31.964 1.00 11.92 299 ASP A CA 1
ATOM 2153 C C . ASP A 1 299 ? 5.073 29.327 32.540 1.00 11.64 299 ASP A C 1
ATOM 2154 O O . ASP A 1 299 ? 5.619 30.328 33.004 1.00 13.06 299 ASP A O 1
ATOM 2159 N N . ILE A 1 300 ? 5.672 28.140 32.506 1.00 11.44 300 ILE A N 1
ATOM 2160 C CA . ILE A 1 300 ? 7.031 27.968 33.012 1.00 10.20 300 ILE A CA 1
ATOM 2161 C C . ILE A 1 300 ? 8.032 28.665 32.086 1.00 10.18 300 ILE A C 1
ATOM 2162 O O . ILE A 1 300 ? 7.957 28.538 30.863 1.00 10.50 300 ILE A O 1
ATOM 2167 N N . ILE A 1 301 ? 8.964 29.407 32.676 1.00 11.67 301 ILE A N 1
ATOM 2168 C CA . ILE A 1 301 ? 9.986 30.105 31.904 1.00 11.85 301 ILE A CA 1
ATOM 2169 C C . ILE A 1 301 ? 11.128 29.120 31.644 1.00 10.56 301 ILE A C 1
ATOM 2170 O O . ILE A 1 301 ? 11.785 28.665 32.579 1.00 11.30 301 ILE A O 1
ATOM 2175 N N . PRO A 1 302 ? 11.371 28.765 30.372 1.00 10.62 302 PRO A N 1
ATOM 2176 C CA . PRO A 1 302 ? 12.448 27.820 30.054 1.00 9.77 302 PRO A CA 1
ATOM 2177 C C . PRO A 1 302 ? 13.835 28.290 30.483 1.00 10.40 302 PRO A C 1
ATOM 2178 O O . PRO A 1 302 ? 14.169 29.470 30.360 1.00 12.56 302 PRO A O 1
ATOM 2182 N N . GLU A 1 303 ? 14.638 27.349 30.970 1.00 10.98 303 GLU A N 1
ATOM 2183 C CA . GLU A 1 303 ? 15.995 27.634 31.425 1.00 10.49 303 GLU A CA 1
ATOM 2184 C C . GLU A 1 303 ? 17.043 27.153 30.419 1.00 12.05 303 GLU A C 1
ATOM 2185 O O . GLU A 1 303 ? 18.050 27.828 30.186 1.00 12.46 303 GLU A O 1
ATOM 2191 N N . THR A 1 304 ? 16.799 25.990 29.822 1.00 11.50 304 THR A N 1
ATOM 2192 C CA . THR A 1 304 ? 17.710 25.403 28.839 1.00 12.32 304 THR A CA 1
ATOM 2193 C C . THR A 1 304 ? 16.909 24.601 27.822 1.00 13.18 304 THR A C 1
ATOM 2194 O O . THR A 1 304 ? 15.762 24.242 28.077 1.00 12.57 304 THR A O 1
ATOM 2198 N N . LEU A 1 305 ? 17.519 24.305 26.679 1.00 12.88 305 LEU A N 1
ATOM 2199 C CA . LEU A 1 305 ? 16.841 23.538 25.644 1.00 12.43 305 LEU A CA 1
ATOM 2200 C C . LEU A 1 305 ? 16.407 22.157 26.113 1.00 13.48 305 LEU A C 1
ATOM 2201 O O . LEU A 1 305 ? 15.319 21.703 25.770 1.00 14.42 305 LEU A O 1
ATOM 2206 N N . HIS A 1 306 ? 17.249 21.494 26.900 1.00 13.67 306 HIS A N 1
ATOM 2207 C CA . HIS A 1 306 ? 16.923 20.149 27.358 1.00 14.39 306 HIS A CA 1
ATOM 2208 C C . HIS A 1 306 ? 16.326 20.049 28.753 1.00 12.71 306 HIS A C 1
ATOM 2209 O O . HIS A 1 306 ? 16.289 18.969 29.339 1.00 13.12 306 HIS A O 1
ATOM 2216 N N . GLN A 1 307 ? 15.847 21.171 29.277 1.00 10.52 307 GLN A N 1
ATOM 2217 C CA . GLN A 1 307 ? 15.241 21.191 30.604 1.00 9.15 307 GLN A CA 1
ATOM 2218 C C . GLN A 1 307 ? 14.136 20.146 30.719 1.00 9.22 307 GLN A C 1
ATOM 2219 O O . GLN A 1 307 ? 13.350 19.950 29.790 1.00 10.27 307 GLN A O 1
ATOM 2225 N N . ARG A 1 308 ? 14.086 19.482 31.867 1.00 9.02 308 ARG A N 1
ATOM 2226 C CA . ARG A 1 308 ? 13.075 18.466 32.121 1.00 8.62 308 ARG A CA 1
ATOM 2227 C C . ARG A 1 308 ? 12.024 19.027 33.066 1.00 9.02 308 ARG A C 1
ATOM 2228 O O . ARG A 1 308 ? 12.214 20.084 33.668 1.00 9.16 308 ARG A O 1
ATOM 2236 N N . ARG A 1 309 ? 10.906 18.322 33.194 1.00 8.64 309 ARG A N 1
ATOM 2237 C CA . ARG A 1 309 ? 9.856 18.760 34.100 1.00 9.31 309 ARG A CA 1
ATOM 2238 C C . ARG A 1 309 ? 8.923 17.621 34.456 1.00 8.98 309 ARG A C 1
ATOM 2239 O O . ARG A 1 309 ? 8.665 16.745 33.629 1.00 9.62 309 ARG A O 1
ATOM 2247 N N . SER A 1 310 ? 8.433 17.638 35.695 1.00 9.08 310 SER A N 1
ATOM 2248 C CA . SER A 1 310 ? 7.448 16.661 36.143 1.00 8.88 310 SER A CA 1
ATOM 2249 C C . SER A 1 310 ? 6.229 16.999 35.283 1.00 8.93 310 SER A C 1
ATOM 2250 O O . SER A 1 310 ? 6.034 18.160 34.906 1.00 8.95 310 SER A O 1
ATOM 2253 N N . PHE A 1 311 ? 5.395 16.007 34.994 1.00 8.79 311 PHE A N 1
ATOM 2254 C CA . PHE A 1 311 ? 4.252 16.237 34.113 1.00 7.70 311 PHE A CA 1
ATOM 2255 C C . PHE A 1 311 ? 3.006 15.452 34.515 1.00 8.68 311 PHE A C 1
ATOM 2256 O O . PHE A 1 311 ? 3.059 14.232 34.692 1.00 8.78 311 PHE A O 1
ATOM 2264 N N . PHE A 1 312 ? 1.891 16.164 34.653 1.00 8.04 312 PHE A N 1
ATOM 2265 C CA . PHE A 1 312 ? 0.598 15.568 34.988 1.00 7.19 312 PHE A CA 1
ATOM 2266 C C . PHE A 1 312 ? -0.381 16.229 34.024 1.00 8.11 312 PHE A C 1
ATOM 2267 O O . PHE A 1 312 ? -0.556 17.448 34.046 1.00 8.36 312 PHE A O 1
ATOM 2275 N N . VAL A 1 313 ? -1.013 15.429 33.174 1.00 8.22 313 VAL A N 1
ATOM 2276 C CA . VAL A 1 313 ? -1.913 15.979 32.172 1.00 8.40 313 VAL A CA 1
ATOM 2277 C C . VAL A 1 313 ? -3.150 15.122 31.932 1.00 8.42 313 VAL A C 1
ATOM 2278 O O . VAL A 1 313 ? -3.083 13.897 31.997 1.00 9.68 313 VAL A O 1
ATOM 2282 N N . GLY A 1 314 ? -4.278 15.776 31.663 1.00 9.05 314 GLY A N 1
ATOM 2283 C CA . GLY A 1 314 ? -5.517 15.060 31.407 1.00 9.53 314 GLY A CA 1
ATOM 2284 C C . GLY A 1 314 ? -6.735 15.812 31.904 1.00 9.67 314 GLY A C 1
ATOM 2285 O O . GLY A 1 314 ? -6.743 17.046 31.941 1.00 10.11 314 GLY A O 1
ATOM 2286 N N . ASN A 1 315 ? -7.770 15.076 32.291 1.00 8.66 315 ASN A N 1
ATOM 2287 C CA . ASN A 1 315 ? -8.990 15.702 32.791 1.00 9.49 315 ASN A CA 1
ATOM 2288 C C . ASN A 1 315 ? -8.663 16.652 33.923 1.00 9.30 315 ASN A C 1
ATOM 2289 O O . ASN A 1 315 ? -7.887 16.313 34.821 1.00 9.60 315 ASN A O 1
ATOM 2294 N N . ASP A 1 316 ? -9.257 17.841 33.889 1.00 10.45 316 ASP A N 1
ATOM 2295 C CA . ASP A 1 316 ? -8.960 18.827 34.914 1.00 10.69 316 ASP A CA 1
ATOM 2296 C C . ASP A 1 316 ? -9.173 18.378 36.354 1.00 11.48 316 ASP A C 1
ATOM 2297 O O . ASP A 1 316 ? -8.313 18.618 37.198 1.00 11.46 316 ASP A O 1
ATOM 2302 N N . HIS A 1 317 ? -10.281 17.706 36.648 1.00 11.40 317 HIS A N 1
ATOM 2303 C CA . HIS A 1 317 ? -10.526 17.294 38.025 1.00 11.11 317 HIS A CA 1
ATOM 2304 C C . HIS A 1 317 ? -9.456 16.351 38.555 1.00 9.45 317 HIS A C 1
ATOM 2305 O O . HIS A 1 317 ? -9.122 16.389 39.741 1.00 10.65 317 HIS A O 1
ATOM 2320 N N . VAL A 1 319 ? -6.179 16.196 37.467 1.00 8.77 319 VAL A N 1
ATOM 2321 C CA . VAL A 1 319 ? -4.942 16.938 37.657 1.00 8.92 319 VAL A CA 1
ATOM 2322 C C . VAL A 1 319 ? -5.066 17.796 38.922 1.00 9.23 319 VAL A C 1
ATOM 2323 O O . VAL A 1 319 ? -4.103 17.945 39.676 1.00 9.10 319 VAL A O 1
ATOM 2327 N N . GLU A 1 320 ? -6.256 18.345 39.163 1.00 8.32 320 GLU A N 1
ATOM 2328 C CA . GLU A 1 320 ? -6.484 19.148 40.356 1.00 9.37 320 GLU A CA 1
ATOM 2329 C C . GLU A 1 320 ? -6.277 18.271 41.595 1.00 9.12 320 GLU A C 1
ATOM 2330 O O . GLU A 1 320 ? -5.688 18.720 42.581 1.00 8.57 320 GLU A O 1
ATOM 2336 N N . ASP A 1 321 ? -6.739 17.020 41.541 1.00 8.50 321 ASP A N 1
ATOM 2337 C CA . ASP A 1 321 ? -6.550 16.105 42.672 1.00 8.05 321 ASP A CA 1
ATOM 2338 C C . ASP A 1 321 ? -5.056 15.878 42.947 1.00 7.89 321 ASP A C 1
ATOM 2339 O O . ASP A 1 321 ? -4.621 15.884 44.101 1.00 7.91 321 ASP A O 1
ATOM 2344 N N . VAL A 1 322 ? -4.272 15.658 41.891 1.00 8.53 322 VAL A N 1
ATOM 2345 C CA . VAL A 1 322 ? -2.835 15.449 42.057 1.00 9.98 322 VAL A CA 1
ATOM 2346 C C . VAL A 1 322 ? -2.209 16.674 42.718 1.00 8.79 322 VAL A C 1
ATOM 2347 O O . VAL A 1 322 ? -1.399 16.553 43.635 1.00 9.25 322 VAL A O 1
ATOM 2351 N N . GLU A 1 323 ? -2.587 17.855 42.242 1.00 9.28 323 GLU A N 1
ATOM 2352 C CA . GLU A 1 323 ? -2.049 19.086 42.802 1.00 8.56 323 GLU A CA 1
ATOM 2353 C C . GLU A 1 323 ? -2.401 19.205 44.281 1.00 8.26 323 GLU A C 1
ATOM 2354 O O . GLU A 1 323 ? -1.578 19.640 45.086 1.00 8.50 323 GLU A O 1
ATOM 2360 N N . ARG A 1 324 ? -3.614 18.801 44.649 1.00 7.97 324 ARG A N 1
ATOM 2361 C CA . ARG A 1 324 ? -4.011 18.877 46.048 1.00 8.02 324 ARG A CA 1
ATOM 2362 C C . ARG A 1 324 ? -3.162 17.944 46.896 1.00 7.46 324 ARG A C 1
ATOM 2363 O O . ARG A 1 324 ? -2.676 18.326 47.962 1.00 8.64 324 ARG A O 1
ATOM 2371 N N . PHE A 1 325 ? -2.985 16.709 46.430 1.00 8.47 325 PHE A N 1
ATOM 2372 C CA . PHE A 1 325 ? -2.191 15.760 47.192 1.00 8.56 325 PHE A CA 1
ATOM 2373 C C . PHE A 1 325 ? -0.752 16.228 47.345 1.00 8.56 325 PHE A C 1
ATOM 2374 O O . PHE A 1 325 ? -0.132 15.996 48.383 1.00 9.21 325 PHE A O 1
ATOM 2382 N N . ILE A 1 326 ? -0.219 16.890 46.322 1.00 9.94 326 ILE A N 1
ATOM 2383 C CA . ILE A 1 326 ? 1.147 17.384 46.409 1.00 10.26 326 ILE A CA 1
ATOM 2384 C C . ILE A 1 326 ? 1.239 18.521 47.432 1.00 11.57 326 ILE A C 1
ATOM 2385 O O . ILE A 1 326 ? 2.248 18.657 48.125 1.00 12.33 326 ILE A O 1
ATOM 2390 N N . ARG A 1 327 ? 0.182 19.322 47.548 1.00 9.95 327 ARG A N 1
ATOM 2391 C CA . ARG A 1 327 ? 0.172 20.406 48.528 1.00 11.18 327 ARG A CA 1
ATOM 2392 C C . ARG A 1 327 ? 0.035 19.834 49.937 1.00 11.14 327 ARG A C 1
ATOM 2393 O O . ARG A 1 327 ? 0.656 20.325 50.880 1.00 13.61 327 ARG A O 1
ATOM 2401 N N . GLU A 1 328 ? -0.785 18.795 50.073 1.00 9.87 328 GLU A N 1
ATOM 2402 C CA . GLU A 1 328 ? -1.030 18.166 51.370 1.00 10.51 328 GLU A CA 1
ATOM 2403 C C . GLU A 1 328 ? 0.120 17.291 51.869 1.00 11.07 328 GLU A C 1
ATOM 2404 O O . GLU A 1 328 ? 0.309 17.143 53.080 1.00 13.00 328 GLU A O 1
ATOM 2410 N N . PHE A 1 329 ? 0.871 16.711 50.936 1.00 12.34 329 PHE A N 1
ATOM 2411 C CA . PHE A 1 329 ? 2.020 15.856 51.253 1.00 13.01 329 PHE A CA 1
ATOM 2412 C C . PHE A 1 329 ? 3.172 16.343 50.365 1.00 15.52 329 PHE A C 1
ATOM 2413 O O . PHE A 1 329 ? 3.493 15.720 49.358 1.00 16.42 329 PHE A O 1
ATOM 2421 N N . PRO A 1 330 ? 3.814 17.463 50.740 1.00 17.55 330 PRO A N 1
ATOM 2422 C CA . PRO A 1 330 ? 4.924 18.097 50.015 1.00 18.68 330 PRO A CA 1
ATOM 2423 C C . PRO A 1 330 ? 6.288 17.415 49.857 1.00 20.29 330 PRO A C 1
ATOM 2424 O O . PRO A 1 330 ? 7.053 17.784 48.963 1.00 19.41 330 PRO A O 1
ATOM 2428 N N . ASP A 1 331 ? 6.603 16.439 50.702 1.00 21.50 331 ASP A N 1
ATOM 2429 C CA . ASP A 1 331 ? 7.900 15.766 50.622 1.00 24.93 331 ASP A CA 1
ATOM 2430 C C . ASP A 1 331 ? 8.149 14.940 49.362 1.00 26.19 331 ASP A C 1
ATOM 2431 O O . ASP A 1 331 ? 7.217 14.468 48.714 1.00 26.63 331 ASP A O 1
ATOM 2436 N N . ALA A 1 332 ? 9.423 14.768 49.025 1.00 26.68 332 ALA A N 1
ATOM 2437 C CA . ALA A 1 332 ? 9.806 13.983 47.857 1.00 28.07 332 ALA A CA 1
ATOM 2438 C C . ALA A 1 332 ? 10.213 12.587 48.318 1.00 28.76 332 ALA A C 1
ATOM 2439 O O . ALA A 1 332 ? 10.324 12.392 49.546 1.00 29.64 332 ALA A O 1
#

GO terms:
  GO:0042132 fructose 1,6-bisphosphate 1-phosphatase activity (F, EXP)
  GO:0005829 cytosol (C, IDA)
  GO:0042132 fructose 1,6-bisphosphate 1-phosphatase activity (F, IDA)
  GO:0042802 identical protein binding (F, IDA)
  GO:0006094 gluconeogenesis (P, IMP)
  GO:0032991 protein-containing complex (C, IPI)

Foldseek 3Di:
DFPLVVLVVPCPALVSPSVLVSLLVVLVLQLQLVLLVVLLVSQVVLVVSSQVSNLVSLAAQWEEEPPDQATGGRPPNLQHFKYKYYRWFPCVCSVVQFKIKAKMWMAGAPDDRPDTGHCNRQQAFLVRTQKIWMWINHPWIIWMDRLQAIWDWTADPVVRTTHTDGGHAQPQAAQEEEDPCVCLVFFFQLVVVVLVVCADDDVVRNPVGHYDYRPTLVVVVVVCGVHNYKYWFGAGPVRNFTDAFLRRRQSSLSNQVSRVKAKDLLADGSRPDRGDGRRDHHTIMITHHVNVSSSVSCVVRVGD

InterPro domains:
  IPR000146 Fructose-1,6-bisphosphatase class 1 [MF_01855] (2-328)
  IPR000146 Fructose-1,6-bisphosphatase class 1 [PIRSF000904] (3-328)
  IPR000146 Fructose-1,6-bisphosphatase class 1 [PTHR11556] (2-327)
  IPR000146 Fructose-1,6-bisphosphatase class 1 [cd00354] (8-326)
  IPR020548 Fructose-1,6-bisphosphatase, active site [PS00124] (268-280)
  IPR028343 Fructose-1,6-bisphosphatase [PIRSF500210] (2-328)
  IPR028343 Fructose-1,6-bisphosphatase [PR00115] (27-54)
  IPR028343 Fructose-1,6-bisphosphatase [PR00115] (64-90)
  IPR028343 Fructose-1,6-bisphosphatase [PR00115] (146-169)
  IPR028343 Fructose-1,6-bisphosphatase [PR00115] (177-200)
  IPR028343 Fructose-1,6-bisphosphatase [PR00115] (203-230)
  IPR028343 Fructose-1,6-bisphosphatase [PR00115] (302-327)
  IPR033391 Fructose-1-6-bisphosphatase class I, N-terminal [PF00316] (2-192)
  IPR044015 Fructose-1-6-bisphosphatase class 1, C-terminal [PF18913] (197-325)